Protein AF-A0A1H3NTJ7-F1 (afdb_monomer_lite)

Secondary structure (DSSP, 8-state):
-HHHHHHHHHHHHHHHHHHHHHHHHSS--TT--GGGSB--B-B-TTSPBPB-TTS-B-B-HHHHHHHHHH-STTS-----HHHHHHTS-GGGHHHHTT--BBTTSPBP-HHHHHHHHSTT-TT--HHHHHHHHHHHHHHHHHHHHHHHTT--SS----EE-TTT--EEEPPP-SHHHHHHHHHHHHHHHHHHHHHH-HHHHHHHHHSHHHHHHHHHTSHHHHHTT--

Radius of gyration: 20.02 Å; chains: 1; bounding box: 47×39×60 Å

pLDDT: mean 89.13, std 7.52, range [48.75, 97.5]

Structure (mmCIF, N/CA/C/O backbone):
data_AF-A0A1H3NTJ7-F1
#
_entry.id   AF-A0A1H3NTJ7-F1
#
loop_
_atom_site.group_PDB
_atom_site.id
_atom_site.type_symbol
_atom_site.label_atom_id
_atom_site.label_alt_id
_atom_site.label_comp_id
_atom_site.label_asym_id
_atom_site.label_entity_id
_atom_site.label_seq_id
_atom_site.pdbx_PDB_ins_code
_atom_site.Cartn_x
_atom_site.Cartn_y
_atom_site.Cartn_z
_atom_site.occupancy
_atom_site.B_iso_or_equiv
_atom_site.auth_seq_id
_atom_site.auth_comp_id
_atom_site.auth_asym_id
_atom_site.auth_atom_id
_atom_site.pdbx_PDB_model_num
ATOM 1 N N . MET A 1 1 ? -1.688 -5.913 11.979 1.00 73.12 1 MET A N 1
ATOM 2 C CA . MET A 1 1 ? -1.094 -4.911 11.061 1.00 73.12 1 MET A CA 1
ATOM 3 C C . MET A 1 1 ? -0.002 -5.492 10.180 1.00 73.12 1 MET A C 1
ATOM 5 O O . MET A 1 1 ? -0.119 -5.360 8.970 1.00 73.12 1 MET A O 1
ATOM 9 N N . SER A 1 2 ? 0.990 -6.199 10.729 1.00 82.25 2 SER A N 1
ATOM 10 C CA . SER A 1 2 ? 2.073 -6.812 9.937 1.00 82.25 2 SER A CA 1
ATOM 11 C C . SER A 1 2 ? 1.576 -7.765 8.844 1.00 82.25 2 SER A C 1
ATOM 13 O O . SER A 1 2 ? 2.098 -7.751 7.738 1.00 82.25 2 SER A O 1
ATOM 15 N N . THR A 1 3 ? 0.508 -8.527 9.105 1.00 90.06 3 THR A N 1
ATOM 16 C CA . THR A 1 3 ? -0.132 -9.407 8.111 1.00 90.06 3 THR A CA 1
ATOM 17 C C . THR A 1 3 ? -0.569 -8.662 6.847 1.00 90.06 3 THR A C 1
ATOM 19 O O . THR A 1 3 ? -0.359 -9.150 5.744 1.00 90.06 3 THR A O 1
ATOM 22 N N . ILE A 1 4 ? -1.128 -7.456 6.999 1.00 92.00 4 ILE A N 1
ATOM 23 C CA . ILE A 1 4 ? -1.593 -6.628 5.876 1.00 92.00 4 ILE A CA 1
ATOM 24 C C . ILE A 1 4 ? -0.403 -6.173 5.037 1.00 92.00 4 ILE A C 1
ATOM 26 O O . ILE A 1 4 ? -0.435 -6.281 3.818 1.00 92.00 4 ILE A O 1
ATOM 30 N N . GLU A 1 5 ? 0.657 -5.704 5.695 1.00 91.88 5 GLU A N 1
ATOM 31 C CA . GLU A 1 5 ? 1.895 -5.273 5.044 1.00 91.88 5 GLU A CA 1
ATOM 32 C C . GLU A 1 5 ? 2.557 -6.406 4.258 1.00 91.88 5 GLU A C 1
ATOM 34 O O . GLU A 1 5 ? 2.927 -6.209 3.103 1.00 91.88 5 GLU A O 1
ATOM 39 N N . ILE A 1 6 ? 2.640 -7.602 4.845 1.00 92.88 6 ILE A N 1
ATOM 40 C CA . ILE A 1 6 ? 3.198 -8.785 4.183 1.00 92.88 6 ILE A CA 1
ATOM 41 C C . ILE A 1 6 ? 2.354 -9.167 2.961 1.00 92.88 6 ILE A C 1
ATOM 43 O O . ILE A 1 6 ? 2.913 -9.361 1.883 1.00 92.88 6 ILE A O 1
ATOM 47 N N . CYS A 1 7 ? 1.025 -9.246 3.100 1.00 95.06 7 CYS A N 1
ATOM 48 C CA . CYS A 1 7 ? 0.146 -9.582 1.979 1.00 95.06 7 CYS A CA 1
ATOM 49 C C . CYS A 1 7 ? 0.217 -8.541 0.859 1.00 95.06 7 CYS A C 1
ATOM 51 O O . CYS A 1 7 ? 0.379 -8.924 -0.296 1.00 95.06 7 CYS A O 1
ATOM 53 N N . LEU A 1 8 ? 0.147 -7.248 1.196 1.00 95.62 8 LEU A N 1
ATOM 54 C CA . LEU A 1 8 ? 0.216 -6.149 0.231 1.00 95.62 8 LEU A CA 1
ATOM 55 C C . LEU A 1 8 ? 1.521 -6.216 -0.559 1.00 95.62 8 LEU A C 1
ATOM 57 O O . LEU A 1 8 ? 1.508 -6.278 -1.785 1.00 95.62 8 LEU A O 1
ATOM 61 N N . ARG A 1 9 ? 2.647 -6.268 0.158 1.00 94.88 9 ARG A N 1
ATOM 62 C CA . ARG A 1 9 ? 3.978 -6.368 -0.433 1.00 94.88 9 ARG A CA 1
ATOM 63 C C . ARG A 1 9 ? 4.092 -7.565 -1.365 1.00 94.88 9 ARG A C 1
ATOM 65 O O . ARG A 1 9 ? 4.571 -7.411 -2.481 1.00 94.88 9 ARG A O 1
ATOM 72 N N . ASN A 1 10 ? 3.694 -8.749 -0.905 1.00 95.44 10 ASN A N 1
ATOM 73 C CA . ASN A 1 10 ? 3.867 -9.972 -1.679 1.00 95.44 10 ASN A CA 1
ATOM 74 C C . ASN A 1 10 ? 2.985 -9.961 -2.936 1.00 95.44 10 ASN A C 1
ATOM 76 O O . ASN A 1 10 ? 3.466 -10.325 -4.004 1.00 95.44 10 ASN A O 1
ATOM 80 N N . LYS A 1 11 ? 1.733 -9.490 -2.835 1.00 96.25 11 LYS A N 1
ATOM 81 C CA . LYS A 1 11 ? 0.826 -9.359 -3.985 1.00 96.25 11 LYS A CA 1
ATOM 82 C C . LYS A 1 11 ? 1.361 -8.382 -5.027 1.00 96.25 11 LYS A C 1
ATOM 84 O O . LYS A 1 11 ? 1.413 -8.730 -6.201 1.00 96.25 11 LYS A O 1
ATOM 89 N N . ILE A 1 12 ? 1.814 -7.203 -4.593 1.00 96.56 12 ILE A N 1
ATOM 90 C CA . ILE A 1 12 ? 2.431 -6.217 -5.491 1.00 96.56 12 ILE A CA 1
ATOM 91 C C . ILE A 1 12 ? 3.697 -6.798 -6.122 1.00 96.56 12 ILE A C 1
ATOM 93 O O . ILE A 1 12 ? 3.870 -6.710 -7.331 1.00 96.56 12 ILE A O 1
ATOM 97 N N . HIS A 1 13 ? 4.577 -7.404 -5.321 1.00 96.81 13 HIS A N 1
ATOM 98 C CA . HIS A 1 13 ? 5.848 -7.913 -5.820 1.00 96.81 13 HIS A CA 1
ATOM 99 C C . HIS A 1 13 ? 5.664 -8.986 -6.883 1.00 96.81 13 HIS A C 1
ATOM 101 O O . HIS A 1 13 ? 6.292 -8.865 -7.925 1.00 96.81 13 HIS A O 1
ATOM 107 N N . ILE A 1 14 ? 4.813 -9.985 -6.640 1.00 97.06 14 ILE A N 1
ATOM 108 C CA . ILE A 1 14 ? 4.575 -11.073 -7.594 1.00 97.06 14 ILE A CA 1
ATOM 109 C C . ILE A 1 14 ? 4.003 -10.506 -8.896 1.00 97.06 14 ILE A C 1
ATOM 111 O O . ILE A 1 14 ? 4.581 -10.737 -9.953 1.00 97.06 14 ILE A O 1
ATOM 115 N N . ALA A 1 15 ? 2.945 -9.690 -8.815 1.00 97.19 15 ALA A N 1
ATOM 116 C CA . ALA A 1 15 ? 2.299 -9.122 -9.998 1.00 97.19 15 ALA A CA 1
ATOM 117 C C . ALA A 1 15 ? 3.266 -8.272 -10.839 1.00 97.19 15 ALA A C 1
ATOM 119 O O . ALA A 1 15 ? 3.333 -8.419 -12.057 1.00 97.19 15 ALA A O 1
ATOM 120 N N . LEU A 1 16 ? 4.052 -7.404 -10.192 1.00 97.00 16 LEU A N 1
ATOM 121 C CA . LEU A 1 16 ? 5.036 -6.577 -10.892 1.00 97.00 16 LEU A CA 1
ATOM 122 C C . LEU A 1 16 ? 6.215 -7.399 -11.412 1.00 97.00 16 LEU A C 1
ATOM 124 O O . LEU A 1 16 ? 6.717 -7.124 -12.496 1.00 97.00 16 LEU A O 1
ATOM 128 N N . SER A 1 17 ? 6.669 -8.407 -10.671 1.00 97.38 17 SER A N 1
ATOM 129 C CA . SER A 1 17 ? 7.746 -9.279 -11.126 1.00 97.38 17 SER A CA 1
ATOM 130 C C . SER A 1 17 ? 7.352 -10.026 -12.395 1.00 97.38 17 SER A C 1
ATOM 132 O O . SER A 1 17 ? 8.108 -9.981 -13.362 1.00 97.38 17 SER A O 1
ATOM 134 N N . GLU A 1 18 ? 6.169 -10.637 -12.433 1.00 97.50 18 GLU A N 1
ATOM 135 C CA . GLU A 1 18 ? 5.680 -11.373 -13.603 1.00 97.50 18 GLU A CA 1
ATOM 136 C C . GLU A 1 18 ? 5.461 -10.450 -14.807 1.00 97.50 18 GLU A C 1
ATOM 138 O O . GLU A 1 18 ? 5.944 -10.752 -15.897 1.00 97.50 18 GLU A O 1
ATOM 143 N N . GLU A 1 19 ? 4.825 -9.290 -14.608 1.00 96.25 19 GLU A N 1
ATOM 144 C CA . GLU A 1 19 ? 4.588 -8.328 -15.691 1.00 96.25 19 GLU A CA 1
ATOM 145 C C . GLU A 1 19 ? 5.894 -7.805 -16.292 1.00 96.25 19 GLU A C 1
ATOM 147 O O . GLU A 1 19 ? 6.074 -7.786 -17.510 1.00 96.25 19 GLU A O 1
ATOM 152 N N . VAL A 1 20 ? 6.818 -7.358 -15.440 1.00 95.62 20 VAL A N 1
ATOM 153 C CA . VAL A 1 20 ? 8.046 -6.712 -15.905 1.00 95.62 20 VAL A CA 1
ATOM 154 C C . VAL A 1 20 ? 9.021 -7.734 -16.470 1.00 95.62 20 VAL A C 1
ATOM 156 O O . VAL A 1 20 ? 9.612 -7.481 -17.517 1.00 95.62 20 VAL A O 1
ATOM 159 N N . SER A 1 21 ? 9.157 -8.908 -15.849 1.00 96.88 21 SER A N 1
ATOM 160 C CA . SER A 1 21 ? 10.000 -9.971 -16.408 1.00 96.88 21 SER A CA 1
ATOM 161 C C . SER A 1 21 ? 9.516 -10.384 -17.792 1.00 96.88 21 SER A C 1
ATOM 163 O O . SER A 1 21 ? 10.320 -10.410 -18.725 1.00 96.88 21 SER A O 1
ATOM 165 N N . PHE A 1 22 ? 8.210 -10.596 -17.970 1.00 95.94 22 PHE A N 1
ATOM 166 C CA . PHE A 1 22 ? 7.661 -10.941 -19.273 1.00 95.94 22 PHE A CA 1
ATOM 167 C C . PHE A 1 22 ? 7.901 -9.826 -20.295 1.00 95.94 22 PHE A C 1
ATOM 169 O O . PHE A 1 22 ? 8.392 -10.089 -21.391 1.00 95.94 22 PHE A O 1
ATOM 176 N N . LYS A 1 23 ? 7.644 -8.568 -19.921 1.00 94.12 23 LYS A N 1
ATOM 177 C CA . LYS A 1 23 ? 7.820 -7.414 -20.810 1.00 94.12 23 LYS A CA 1
ATOM 178 C C . LYS A 1 23 ? 9.266 -7.207 -21.275 1.00 94.12 23 LYS A C 1
ATOM 180 O O . LYS A 1 23 ? 9.474 -6.857 -22.431 1.00 94.12 23 LYS A O 1
ATOM 185 N N . PHE A 1 24 ? 10.249 -7.385 -20.392 1.00 92.38 24 PHE A N 1
ATOM 186 C CA . PHE A 1 24 ? 11.654 -7.065 -20.686 1.00 92.38 24 PHE A CA 1
ATOM 187 C C . PHE A 1 24 ? 12.501 -8.277 -21.092 1.00 92.38 24 PHE A C 1
ATOM 189 O O . PHE A 1 24 ? 13.539 -8.104 -21.724 1.00 92.38 24 PHE A O 1
ATOM 196 N N . THR A 1 25 ? 12.081 -9.496 -20.746 1.00 94.00 25 THR A N 1
ATOM 197 C CA . THR A 1 25 ? 12.853 -10.725 -21.011 1.00 94.00 25 THR A CA 1
ATOM 198 C C . THR A 1 25 ? 12.097 -11.760 -21.842 1.00 94.00 25 THR A C 1
ATOM 200 O O . THR A 1 25 ? 12.705 -12.708 -22.330 1.00 94.00 25 THR A O 1
ATOM 203 N N . GLY A 1 26 ? 10.778 -11.613 -22.001 1.00 94.38 26 GLY A N 1
ATOM 204 C CA . GLY A 1 26 ? 9.912 -12.610 -22.638 1.00 94.38 26 GLY A CA 1
ATOM 205 C C . GLY A 1 26 ? 9.599 -13.832 -21.764 1.00 94.38 26 GLY A C 1
ATOM 206 O O . GLY A 1 26 ? 8.807 -14.678 -22.171 1.00 94.38 26 GLY A O 1
ATOM 207 N N . LEU A 1 27 ? 10.180 -13.934 -20.563 1.00 95.75 27 LEU A N 1
ATOM 208 C CA . LEU A 1 27 ? 9.982 -15.043 -19.629 1.00 95.75 27 LEU A CA 1
ATOM 209 C C . LEU A 1 27 ? 9.311 -14.556 -18.344 1.00 95.75 27 LEU A C 1
ATOM 211 O O . LEU A 1 27 ? 9.647 -13.497 -17.822 1.00 95.75 27 LEU A O 1
ATOM 215 N N . ILE A 1 28 ? 8.387 -15.356 -17.811 1.00 95.88 28 ILE A N 1
ATOM 216 C CA . ILE A 1 28 ? 7.707 -15.056 -16.547 1.00 95.88 28 ILE A CA 1
ATOM 217 C C . ILE A 1 28 ? 8.612 -15.450 -15.375 1.00 95.88 28 ILE A C 1
ATOM 219 O O . ILE A 1 28 ? 9.052 -16.595 -15.268 1.00 95.88 28 ILE A O 1
ATOM 223 N N . ASN A 1 29 ? 8.855 -14.506 -14.467 1.00 96.12 29 ASN A N 1
ATOM 224 C CA . ASN A 1 29 ? 9.585 -14.709 -13.220 1.00 96.12 29 ASN A CA 1
ATOM 225 C C . ASN A 1 29 ? 8.886 -13.961 -12.075 1.00 96.12 29 ASN A C 1
ATOM 227 O O . ASN A 1 29 ? 8.807 -12.736 -12.085 1.00 96.12 29 ASN A O 1
ATOM 231 N N . SER A 1 30 ? 8.437 -14.690 -11.053 1.00 95.19 30 SER A N 1
ATOM 232 C CA . SER A 1 30 ? 7.694 -14.153 -9.903 1.00 95.19 30 SER A CA 1
ATOM 233 C C . SER A 1 30 ? 8.565 -13.493 -8.820 1.00 95.19 30 SER A C 1
ATOM 235 O O . SER A 1 30 ? 8.040 -12.965 -7.841 1.00 95.19 30 SER A O 1
ATOM 237 N N . ASN A 1 31 ? 9.890 -13.479 -8.993 1.00 95.62 31 ASN A N 1
ATOM 238 C CA . ASN A 1 31 ? 10.868 -12.846 -8.101 1.00 95.62 31 ASN A CA 1
ATOM 239 C C . ASN A 1 31 ? 11.896 -12.027 -8.904 1.00 95.62 31 ASN A C 1
ATOM 241 O O . ASN A 1 31 ? 13.108 -12.175 -8.759 1.00 95.62 31 ASN A O 1
ATOM 245 N N . PHE A 1 32 ? 11.393 -11.179 -9.798 1.00 95.50 32 PHE A N 1
ATOM 246 C CA . PHE A 1 32 ? 12.174 -10.307 -10.678 1.00 95.50 32 PHE A CA 1
ATOM 247 C C . PHE A 1 32 ? 12.392 -8.908 -10.074 1.00 95.50 32 PHE A C 1
ATOM 249 O O . PHE A 1 32 ? 11.515 -8.405 -9.360 1.00 95.50 32 PHE A O 1
ATOM 256 N N . SER A 1 33 ? 13.521 -8.254 -10.378 1.00 93.75 33 SER A N 1
ATOM 257 C CA . SER A 1 33 ? 13.888 -6.904 -9.909 1.00 93.75 33 SER A CA 1
ATOM 258 C C . SER A 1 33 ? 13.142 -5.783 -10.650 1.00 93.75 33 SER A C 1
ATOM 260 O O . SER A 1 33 ? 13.731 -4.833 -11.151 1.00 93.75 33 SER A O 1
ATOM 262 N N . TRP A 1 34 ? 11.807 -5.846 -10.677 1.00 94.44 34 TRP A N 1
ATOM 263 C CA . TRP A 1 34 ? 10.947 -4.891 -11.396 1.00 94.44 34 TRP A CA 1
ATOM 264 C C . TRP A 1 34 ? 11.224 -3.414 -11.064 1.00 94.44 34 TRP A C 1
ATOM 266 O O . TRP A 1 34 ? 11.044 -2.546 -11.913 1.00 94.44 34 TRP A O 1
ATOM 276 N N . TYR A 1 35 ? 11.684 -3.121 -9.845 1.00 91.81 35 TYR A N 1
ATOM 277 C CA . TYR A 1 35 ? 11.995 -1.768 -9.373 1.00 91.81 35 TYR A CA 1
ATOM 278 C C . TYR A 1 35 ? 13.215 -1.144 -10.064 1.00 91.81 35 TYR A C 1
ATOM 280 O O . TYR A 1 35 ? 13.395 0.065 -9.973 1.00 91.81 35 TYR A O 1
ATOM 288 N N . GLU A 1 36 ? 14.046 -1.933 -10.747 1.00 90.19 36 GLU A N 1
ATOM 289 C CA . GLU A 1 36 ? 15.154 -1.427 -11.569 1.00 90.19 36 GLU A CA 1
ATOM 290 C C . GLU A 1 36 ? 14.666 -0.897 -12.923 1.00 90.19 36 GLU A C 1
ATOM 292 O O . GLU A 1 36 ? 15.353 -0.094 -13.539 1.00 90.19 36 GLU A O 1
ATOM 297 N N . HIS A 1 37 ? 13.457 -1.287 -13.339 1.00 91.75 37 HIS A N 1
ATOM 298 C CA . HIS A 1 37 ? 12.843 -0.911 -14.616 1.00 91.75 37 HIS A CA 1
ATOM 299 C C . HIS A 1 37 ? 11.776 0.179 -14.474 1.00 91.75 37 HIS A C 1
ATOM 301 O O . HIS A 1 37 ? 11.103 0.534 -15.440 1.00 91.75 37 HIS A O 1
ATOM 307 N N . PHE A 1 38 ? 11.547 0.683 -13.263 1.00 91.31 38 PHE A N 1
ATOM 308 C CA . PHE A 1 38 ? 10.591 1.758 -13.004 1.00 91.31 38 PHE A CA 1
ATOM 309 C C . PHE A 1 38 ? 11.312 3.103 -13.025 1.00 91.31 38 PHE A C 1
ATOM 311 O O . PHE A 1 38 ? 12.382 3.252 -12.433 1.00 91.31 38 PHE A O 1
ATOM 318 N N . SER A 1 39 ? 10.687 4.118 -13.624 1.00 87.31 39 SER A N 1
ATOM 319 C CA . SER A 1 39 ? 11.190 5.482 -13.497 1.00 87.31 39 SER A CA 1
ATOM 320 C C . SER A 1 39 ? 10.767 6.059 -12.148 1.00 87.31 39 SER A C 1
ATOM 322 O O . SER A 1 39 ? 9.604 6.397 -11.919 1.00 87.31 39 SER A O 1
ATOM 324 N N . PHE A 1 40 ? 11.730 6.154 -11.230 1.00 86.38 40 PHE A N 1
ATOM 325 C CA . PHE A 1 40 ? 11.549 6.792 -9.925 1.00 86.38 40 PHE A CA 1
ATOM 326 C C . PHE A 1 40 ? 12.151 8.196 -9.851 1.00 86.38 40 PHE A C 1
ATOM 328 O O . PHE A 1 40 ? 12.361 8.699 -8.741 1.00 86.38 40 PHE A O 1
ATOM 335 N N . VAL A 1 41 ? 12.435 8.819 -10.993 1.00 86.19 41 VAL A N 1
ATOM 336 C CA . VAL A 1 41 ? 12.884 10.213 -11.066 1.00 86.19 41 VAL A CA 1
ATOM 337 C C . VAL A 1 41 ? 11.685 11.134 -10.843 1.00 86.19 41 VAL A C 1
ATOM 339 O O . VAL A 1 41 ? 10.584 10.876 -11.324 1.00 86.19 41 VAL A O 1
ATOM 342 N N . ASP A 1 42 ? 11.879 12.166 -10.030 1.00 85.75 42 ASP A N 1
ATOM 343 C CA . ASP A 1 42 ? 10.870 13.184 -9.774 1.00 85.75 42 ASP A CA 1
ATOM 344 C C . ASP A 1 42 ? 10.723 14.072 -11.012 1.00 85.75 42 ASP A C 1
ATOM 346 O O . ASP A 1 42 ? 11.714 14.420 -11.651 1.00 85.75 42 ASP A O 1
ATOM 350 N N . LEU A 1 43 ? 9.488 14.429 -11.352 1.00 86.19 43 LEU A N 1
ATOM 351 C CA . LEU A 1 43 ? 9.177 15.191 -12.559 1.00 86.19 43 LEU A CA 1
ATOM 352 C C . LEU A 1 43 ? 8.732 16.609 -12.195 1.00 86.19 43 LEU A C 1
ATOM 354 O O . LEU A 1 43 ? 8.121 16.839 -11.142 1.00 86.19 43 LEU A O 1
ATOM 358 N N . ASP A 1 44 ? 9.073 17.581 -13.037 1.00 85.44 44 ASP A N 1
ATOM 359 C CA . ASP A 1 44 ? 8.548 18.941 -12.941 1.00 85.44 44 ASP A CA 1
ATOM 360 C C . ASP A 1 44 ? 7.100 19.036 -13.458 1.00 85.44 44 ASP A C 1
ATOM 362 O O . ASP A 1 44 ? 6.434 18.028 -13.710 1.00 85.44 44 ASP A O 1
ATOM 366 N N . LYS A 1 45 ? 6.568 20.261 -13.535 1.00 84.06 45 LYS A N 1
ATOM 367 C CA . LYS A 1 45 ? 5.187 20.497 -13.985 1.00 84.06 45 LYS A CA 1
ATOM 368 C C . LYS A 1 45 ? 4.974 20.139 -15.457 1.00 84.06 45 LYS A C 1
ATOM 370 O O . LYS A 1 45 ? 3.845 19.840 -15.827 1.00 84.06 45 LYS A O 1
ATOM 375 N N . ASP A 1 46 ? 6.045 20.139 -16.242 1.00 84.44 46 ASP A N 1
ATOM 376 C CA . ASP A 1 46 ? 6.056 19.873 -17.677 1.00 84.44 46 ASP A CA 1
ATOM 377 C C . ASP A 1 46 ? 6.455 18.410 -17.972 1.00 84.44 46 ASP A C 1
ATOM 379 O O . ASP A 1 46 ? 6.775 18.056 -19.102 1.00 84.44 46 ASP A O 1
ATOM 383 N N . GLU A 1 47 ? 6.421 17.547 -16.947 1.00 81.75 47 GLU A N 1
ATOM 384 C CA . GLU A 1 47 ? 6.827 16.136 -16.973 1.00 81.75 47 GLU A CA 1
ATOM 385 C C . GLU A 1 47 ? 8.306 15.872 -17.311 1.00 81.75 47 GLU A C 1
ATOM 387 O O . GLU A 1 47 ? 8.663 14.739 -17.653 1.00 81.75 47 GLU A O 1
ATOM 392 N N . ASN A 1 48 ? 9.188 16.863 -17.160 1.00 85.38 48 ASN A N 1
ATOM 393 C CA . ASN A 1 48 ? 10.621 16.667 -17.364 1.00 85.38 48 ASN A CA 1
ATOM 394 C C . ASN A 1 48 ? 11.305 16.145 -16.089 1.00 85.38 48 ASN A C 1
ATOM 396 O O . ASN A 1 48 ? 10.927 16.546 -14.981 1.00 85.38 48 ASN A O 1
ATOM 400 N N . PRO A 1 49 ? 12.330 15.277 -16.210 1.00 86.94 49 PRO A N 1
ATOM 401 C CA . PRO A 1 49 ? 13.146 14.840 -15.080 1.00 86.94 49 PRO A CA 1
ATOM 402 C C . PRO A 1 49 ? 13.757 16.024 -14.328 1.00 86.94 49 PRO A C 1
ATOM 404 O O . PRO A 1 49 ? 14.476 16.844 -14.901 1.00 86.94 49 PRO A O 1
ATOM 407 N N . LYS A 1 50 ? 13.498 16.110 -13.023 1.00 90.44 50 LYS A N 1
ATOM 408 C CA . LYS A 1 50 ? 14.149 17.099 -12.168 1.00 90.44 50 LYS A CA 1
ATOM 409 C C . LYS A 1 50 ? 15.597 16.706 -11.938 1.00 90.44 50 LYS A C 1
ATOM 411 O O . LYS A 1 50 ? 15.883 15.586 -11.522 1.00 90.44 50 LYS A O 1
ATOM 416 N N . ILE A 1 51 ? 16.480 17.681 -12.090 1.00 91.19 51 ILE A N 1
ATOM 417 C CA . ILE A 1 51 ? 17.908 17.545 -11.821 1.00 91.19 51 ILE A CA 1
ATOM 418 C C . ILE A 1 51 ? 18.326 18.410 -10.632 1.00 91.19 51 ILE A C 1
ATOM 420 O O . ILE A 1 51 ? 17.743 19.463 -10.359 1.00 91.19 51 ILE A O 1
ATOM 424 N N . ASP A 1 52 ? 19.331 17.951 -9.895 1.00 89.69 52 ASP A N 1
ATOM 425 C CA . ASP A 1 52 ? 19.974 18.726 -8.846 1.00 89.69 52 ASP A CA 1
ATOM 426 C C . ASP A 1 52 ? 20.968 19.747 -9.430 1.00 89.69 52 ASP A C 1
ATOM 428 O O . ASP A 1 52 ? 21.218 19.811 -10.635 1.00 89.69 52 ASP A O 1
ATOM 432 N N . ARG A 1 53 ? 21.569 20.564 -8.557 1.00 88.75 53 ARG A N 1
ATOM 433 C CA . ARG A 1 53 ? 22.556 21.589 -8.953 1.00 88.75 53 ARG A CA 1
ATOM 434 C C . ARG A 1 53 ? 23.810 21.015 -9.624 1.00 88.75 53 ARG A C 1
ATOM 436 O O . ARG A 1 53 ? 24.545 21.768 -10.249 1.00 88.75 53 ARG A O 1
ATOM 443 N N . ASN A 1 54 ? 24.058 19.718 -9.467 1.00 87.62 54 ASN A N 1
ATOM 444 C CA . ASN A 1 54 ? 25.205 19.011 -10.021 1.00 87.62 54 ASN A CA 1
ATOM 445 C C . ASN A 1 54 ? 24.836 18.238 -11.302 1.00 87.62 54 ASN A C 1
ATOM 447 O O . ASN A 1 54 ? 25.674 17.503 -11.817 1.00 87.62 54 ASN A O 1
ATOM 451 N N . GLY A 1 55 ? 23.599 18.373 -11.797 1.00 85.56 55 GLY A N 1
ATOM 452 C CA . GLY A 1 55 ? 23.109 17.689 -12.992 1.00 85.56 55 GLY A CA 1
ATOM 453 C C . GLY A 1 55 ? 22.688 16.232 -12.775 1.00 85.56 55 GLY A C 1
ATOM 454 O O . GLY A 1 55 ? 22.558 15.507 -13.754 1.00 85.56 55 GLY A O 1
ATOM 455 N N . ASN A 1 56 ? 22.484 15.777 -11.531 1.00 87.12 56 ASN A N 1
ATOM 456 C CA . ASN A 1 56 ? 21.999 14.418 -11.257 1.00 87.12 56 ASN A CA 1
ATOM 457 C C . ASN A 1 56 ? 20.478 14.380 -11.097 1.00 87.12 56 ASN A C 1
ATOM 459 O O . ASN A 1 56 ? 19.899 15.290 -10.505 1.00 87.12 56 ASN A O 1
ATOM 463 N N . ASP A 1 57 ? 19.854 13.272 -11.496 1.00 88.94 57 ASP A N 1
ATOM 464 C CA . ASP A 1 57 ? 18.424 13.035 -11.289 1.00 88.94 57 ASP A CA 1
ATOM 465 C C . ASP A 1 57 ? 18.018 13.124 -9.810 1.00 88.94 57 ASP A C 1
ATOM 467 O O . ASP A 1 57 ? 18.576 12.461 -8.923 1.00 88.94 57 ASP A O 1
ATOM 471 N N . ILE A 1 58 ? 16.977 13.911 -9.546 1.00 88.81 58 ILE A N 1
ATOM 472 C CA . ILE A 1 58 ? 16.309 13.966 -8.251 1.00 88.81 58 ILE A CA 1
ATOM 473 C C . ILE A 1 58 ? 15.310 12.821 -8.198 1.00 88.81 58 ILE A C 1
ATOM 475 O O . ILE A 1 58 ? 14.315 12.802 -8.910 1.00 88.81 58 ILE A O 1
ATOM 479 N N . PHE A 1 59 ? 15.545 11.864 -7.308 1.00 87.75 59 PHE A N 1
ATOM 480 C CA . PHE A 1 59 ? 14.647 10.728 -7.133 1.00 87.75 59 PHE A CA 1
ATOM 481 C C . PHE A 1 59 ? 13.442 11.077 -6.258 1.00 87.75 59 PHE A C 1
ATOM 483 O O . PHE A 1 59 ? 13.549 11.802 -5.265 1.00 87.75 59 PHE A O 1
ATOM 490 N N . THR A 1 60 ? 12.312 10.448 -6.561 1.00 88.25 60 THR A N 1
ATOM 491 C CA . THR A 1 60 ? 11.155 10.359 -5.668 1.00 88.25 60 THR A CA 1
ATOM 492 C C . THR A 1 60 ? 11.528 9.702 -4.334 1.00 88.25 60 THR A C 1
ATOM 494 O O .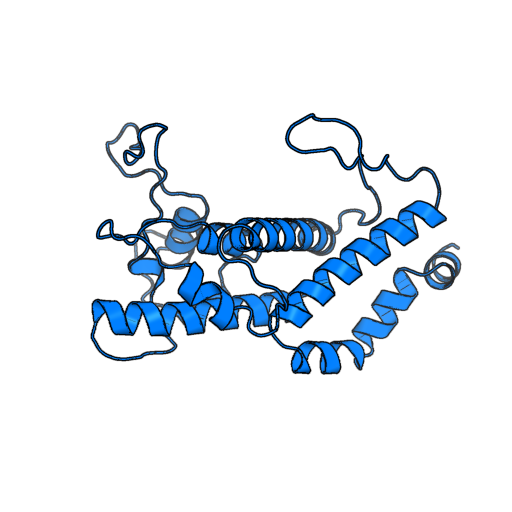 THR A 1 60 ? 12.523 8.982 -4.207 1.00 88.25 60 THR A O 1
ATOM 497 N N . GLU A 1 61 ? 10.679 9.874 -3.321 1.00 85.38 61 GLU A N 1
ATOM 498 C CA . GLU A 1 61 ? 10.859 9.250 -2.002 1.00 85.38 61 GLU A CA 1
ATOM 499 C C . GLU A 1 61 ? 10.930 7.716 -2.028 1.00 85.38 61 GLU A C 1
ATOM 501 O O . GLU A 1 61 ? 11.492 7.108 -1.110 1.00 85.38 61 GLU A O 1
ATOM 506 N N . THR A 1 62 ? 10.375 7.086 -3.062 1.00 85.75 62 THR A N 1
ATOM 507 C CA . THR A 1 62 ? 10.469 5.640 -3.299 1.00 85.75 62 THR A CA 1
ATOM 508 C C . THR A 1 62 ? 11.772 5.270 -3.985 1.00 85.75 62 THR A C 1
ATOM 510 O O . THR A 1 62 ? 12.437 4.341 -3.532 1.00 85.75 62 THR A O 1
ATOM 513 N N . GLY A 1 63 ? 12.202 6.037 -4.994 1.00 86.81 63 GLY A N 1
ATOM 514 C CA . GLY A 1 63 ? 13.509 5.848 -5.629 1.00 86.81 63 GLY A CA 1
ATOM 515 C C . GLY A 1 63 ? 14.657 5.981 -4.629 1.00 86.81 63 GLY A C 1
ATOM 516 O O . GLY A 1 63 ? 15.534 5.121 -4.565 1.00 86.81 63 GLY A O 1
ATOM 517 N N . LYS A 1 64 ? 14.598 6.994 -3.752 1.00 88.38 64 LYS A N 1
ATOM 518 C CA . LYS A 1 64 ? 15.547 7.146 -2.635 1.00 88.38 64 LYS A CA 1
ATOM 519 C C . LYS A 1 64 ? 15.538 5.932 -1.702 1.00 88.38 64 LYS A C 1
ATOM 521 O O . LYS A 1 64 ? 16.602 5.501 -1.261 1.00 88.38 64 LYS A O 1
ATOM 526 N N . ALA A 1 65 ? 14.362 5.376 -1.401 1.00 89.06 65 ALA A N 1
ATOM 527 C CA . ALA A 1 65 ? 14.233 4.210 -0.529 1.00 89.06 65 ALA A CA 1
ATOM 528 C C . ALA A 1 65 ? 14.860 2.957 -1.156 1.00 89.06 65 ALA A C 1
ATOM 530 O O . ALA A 1 65 ? 15.682 2.312 -0.504 1.00 89.06 65 ALA A O 1
ATOM 531 N N . PHE A 1 66 ? 14.555 2.657 -2.423 1.00 88.06 66 PHE A N 1
ATOM 532 C CA . PHE A 1 66 ? 15.193 1.554 -3.143 1.00 88.06 66 PHE A CA 1
ATOM 533 C C . PHE A 1 66 ? 16.703 1.736 -3.203 1.00 88.06 66 PHE A C 1
ATOM 535 O O . PHE A 1 66 ? 17.429 0.851 -2.762 1.00 88.06 66 PHE A O 1
ATOM 542 N N . ARG A 1 67 ? 17.181 2.919 -3.606 1.00 84.88 67 ARG A N 1
ATOM 543 C CA . ARG A 1 67 ? 18.616 3.214 -3.680 1.00 84.88 67 ARG A CA 1
ATOM 544 C C . ARG A 1 67 ? 19.317 3.064 -2.330 1.00 84.88 67 ARG A C 1
ATOM 546 O O . ARG A 1 67 ? 20.427 2.551 -2.276 1.00 84.88 67 ARG A O 1
ATOM 553 N N . LYS A 1 68 ? 18.678 3.457 -1.224 1.00 87.12 68 LYS A N 1
ATOM 554 C CA . LYS A 1 68 ? 19.216 3.252 0.132 1.00 87.12 68 LYS A CA 1
ATOM 555 C C . LYS A 1 68 ? 19.347 1.764 0.480 1.00 87.12 68 LYS A C 1
ATOM 557 O O . LYS A 1 68 ? 20.296 1.383 1.163 1.00 87.12 68 LYS A O 1
ATOM 562 N N . ILE A 1 69 ? 18.397 0.937 0.041 1.00 86.25 69 ILE A N 1
ATOM 563 C CA . ILE A 1 69 ? 18.385 -0.509 0.294 1.00 86.25 69 ILE A CA 1
ATOM 564 C C . ILE A 1 69 ? 19.390 -1.236 -0.605 1.00 86.25 69 ILE A C 1
ATOM 566 O O . ILE A 1 69 ? 20.061 -2.143 -0.122 1.00 86.25 69 ILE A O 1
ATOM 570 N N . THR A 1 70 ? 19.502 -0.852 -1.879 1.00 82.19 70 THR A N 1
ATOM 571 C CA . THR A 1 70 ? 20.354 -1.514 -2.879 1.00 82.19 70 THR A CA 1
ATOM 572 C C . THR A 1 70 ? 21.793 -0.995 -2.885 1.00 82.19 70 THR A C 1
ATOM 574 O O . THR A 1 70 ? 22.707 -1.749 -3.211 1.00 82.19 70 THR A O 1
ATOM 577 N N . HIS A 1 71 ? 22.025 0.250 -2.450 1.00 73.06 71 HIS A N 1
ATOM 578 C CA . HIS A 1 71 ? 23.335 0.910 -2.456 1.00 73.06 71 HIS A CA 1
ATOM 579 C C . HIS A 1 71 ? 23.706 1.494 -1.086 1.00 73.06 71 HIS A C 1
ATOM 581 O O . HIS A 1 71 ? 23.714 2.711 -0.875 1.00 73.06 71 HIS A O 1
ATOM 587 N N . LYS A 1 72 ? 24.093 0.639 -0.135 1.00 65.88 72 LYS A N 1
ATOM 588 C CA . LYS A 1 72 ? 24.671 1.109 1.134 1.00 65.88 72 LYS A CA 1
ATOM 589 C C . LYS A 1 72 ? 26.159 1.433 0.930 1.00 65.88 72 LYS A C 1
ATOM 591 O O . LYS A 1 72 ? 26.971 0.532 0.758 1.00 65.88 72 LYS A O 1
ATOM 596 N N . GLY A 1 73 ? 26.519 2.721 0.947 1.00 54.28 73 GLY A N 1
ATOM 597 C CA . GLY A 1 73 ? 27.923 3.170 0.971 1.00 54.28 73 GLY A CA 1
ATOM 598 C C . GLY A 1 73 ? 28.691 3.093 -0.359 1.00 54.28 73 GLY A C 1
ATOM 599 O O . GLY A 1 73 ? 29.891 2.857 -0.333 1.00 54.28 73 GLY A O 1
ATOM 600 N N . LYS A 1 74 ? 28.022 3.317 -1.504 1.00 58.72 74 LYS A N 1
ATOM 601 C CA . LYS A 1 74 ? 28.552 3.271 -2.896 1.00 58.72 74 LYS A CA 1
ATOM 602 C C . LYS A 1 74 ? 28.717 1.883 -3.541 1.00 58.72 74 LYS A C 1
ATOM 604 O O . LYS A 1 74 ? 29.034 1.825 -4.724 1.00 58.72 74 LYS A O 1
ATOM 609 N N . ARG A 1 75 ? 28.446 0.776 -2.842 1.00 58.56 75 ARG A N 1
ATOM 610 C CA . ARG A 1 75 ? 28.479 -0.581 -3.426 1.00 58.56 75 ARG A CA 1
ATOM 611 C C . ARG A 1 75 ? 27.063 -1.084 -3.721 1.00 58.56 75 ARG A C 1
ATOM 613 O O . ARG A 1 75 ? 26.201 -0.965 -2.854 1.00 58.56 75 ARG A O 1
ATOM 620 N N . ASN A 1 76 ? 26.828 -1.646 -4.913 1.00 68.50 76 ASN A N 1
ATOM 621 C CA . ASN A 1 76 ? 25.618 -2.436 -5.171 1.00 68.50 76 ASN A CA 1
ATOM 622 C C . ASN A 1 76 ? 25.679 -3.703 -4.303 1.00 68.50 76 ASN A C 1
ATOM 624 O O . ASN A 1 76 ? 26.671 -4.433 -4.332 1.00 68.50 76 ASN A O 1
ATOM 628 N N . LEU A 1 77 ? 24.658 -3.916 -3.475 1.00 67.75 77 LEU A N 1
ATOM 629 C CA . LEU A 1 77 ? 24.629 -5.006 -2.506 1.00 67.75 77 LEU A CA 1
ATOM 630 C C . LEU A 1 77 ? 24.251 -6.366 -3.118 1.00 67.75 77 LEU A C 1
ATOM 632 O O . LEU A 1 77 ? 24.282 -7.348 -2.380 1.00 67.75 77 LEU A O 1
ATOM 636 N N . ASN A 1 78 ? 23.909 -6.434 -4.417 1.00 79.44 78 ASN A N 1
ATOM 637 C CA . ASN A 1 78 ? 23.496 -7.656 -5.132 1.00 79.44 78 ASN A CA 1
ATOM 638 C C . ASN A 1 78 ? 22.526 -8.525 -4.305 1.00 79.44 78 ASN A C 1
ATOM 640 O O . ASN A 1 78 ? 22.686 -9.739 -4.179 1.00 79.44 78 ASN A O 1
ATOM 644 N N . LEU A 1 79 ? 21.546 -7.881 -3.668 1.00 85.88 79 LEU A N 1
ATOM 645 C CA . LEU A 1 79 ? 20.553 -8.563 -2.844 1.00 85.88 79 LEU A CA 1
ATOM 646 C C . LEU A 1 79 ? 19.481 -9.194 -3.734 1.00 85.88 79 LEU A C 1
ATOM 648 O O . LEU A 1 79 ? 19.097 -8.620 -4.748 1.00 85.88 79 LEU A O 1
ATOM 652 N N . LEU A 1 80 ? 18.938 -10.336 -3.307 1.00 90.44 80 LEU A N 1
ATOM 653 C CA . LEU A 1 80 ? 17.785 -10.938 -3.979 1.00 90.44 80 LEU A CA 1
ATOM 654 C C . LEU A 1 80 ? 16.582 -9.972 -3.968 1.00 90.44 80 LEU A C 1
ATOM 656 O O . LEU A 1 80 ? 16.366 -9.312 -2.941 1.00 90.44 80 LEU A O 1
ATOM 660 N N . PRO A 1 81 ? 15.747 -9.931 -5.027 1.00 92.75 81 PRO A N 1
ATOM 661 C CA . PRO A 1 81 ? 14.625 -8.994 -5.109 1.00 92.75 81 PRO A CA 1
ATOM 662 C C . PRO A 1 81 ? 13.684 -9.068 -3.905 1.00 92.75 81 PRO A C 1
ATOM 664 O O . PRO A 1 81 ? 13.466 -8.054 -3.248 1.00 92.75 81 PRO A O 1
ATOM 667 N N . GLN A 1 82 ? 13.260 -10.263 -3.493 1.00 92.31 82 GLN A N 1
ATOM 668 C CA . GLN A 1 82 ? 12.466 -10.459 -2.273 1.00 92.31 82 GLN A CA 1
ATOM 669 C C . GLN A 1 82 ? 13.079 -9.856 -0.988 1.00 92.31 82 GLN A C 1
ATOM 671 O O . GLN A 1 82 ? 12.342 -9.435 -0.096 1.00 92.31 82 GLN A O 1
ATOM 676 N N . ILE A 1 83 ? 14.414 -9.791 -0.868 1.00 91.50 83 ILE A N 1
ATOM 677 C CA . ILE A 1 83 ? 15.103 -9.190 0.291 1.00 91.50 83 ILE A CA 1
ATOM 678 C C . ILE A 1 83 ? 15.048 -7.664 0.213 1.00 91.50 83 ILE A C 1
ATOM 680 O O . ILE A 1 83 ? 14.885 -6.994 1.231 1.00 91.50 83 ILE A O 1
ATOM 684 N N . ILE A 1 84 ? 15.190 -7.098 -0.984 1.00 91.56 84 ILE A N 1
ATOM 685 C CA . ILE A 1 84 ? 15.062 -5.652 -1.199 1.00 91.56 84 ILE A CA 1
ATOM 686 C C . ILE A 1 84 ? 13.631 -5.224 -0.889 1.00 91.56 84 ILE A C 1
ATOM 688 O O . ILE A 1 84 ? 13.402 -4.317 -0.089 1.00 91.56 84 ILE A O 1
ATOM 692 N N . ILE A 1 85 ? 12.673 -5.956 -1.450 1.00 93.00 85 ILE A N 1
ATOM 693 C CA . ILE A 1 85 ? 11.248 -5.757 -1.237 1.00 93.00 85 ILE A CA 1
ATOM 694 C C . ILE A 1 85 ? 10.878 -5.887 0.244 1.00 93.00 85 ILE A C 1
ATOM 696 O O . ILE A 1 85 ? 10.099 -5.078 0.752 1.00 93.00 85 ILE A O 1
ATOM 700 N N . SER A 1 86 ? 11.455 -6.844 0.976 1.00 91.62 86 SER A N 1
ATOM 701 C CA . SER A 1 86 ? 11.132 -7.022 2.395 1.00 91.62 86 SER A CA 1
ATOM 702 C C . SER A 1 86 ? 11.602 -5.881 3.298 1.00 91.62 86 SER A C 1
ATOM 704 O O . SER A 1 86 ? 11.007 -5.672 4.355 1.00 91.62 86 SER A O 1
ATOM 706 N N . LYS A 1 87 ? 12.620 -5.130 2.865 1.00 91.62 87 LYS A N 1
ATOM 707 C CA . LYS A 1 87 ? 13.170 -3.957 3.560 1.00 91.62 87 LYS A CA 1
ATOM 708 C C . LYS A 1 87 ? 12.450 -2.652 3.221 1.00 91.62 87 LYS A C 1
ATOM 710 O O . LYS A 1 87 ? 12.735 -1.634 3.852 1.00 91.62 87 LYS A O 1
ATOM 715 N N . LEU A 1 88 ? 11.556 -2.653 2.232 1.00 91.69 88 LEU A N 1
ATOM 716 C CA . LEU A 1 88 ? 10.807 -1.463 1.853 1.00 91.69 88 LEU A CA 1
ATOM 717 C C . LEU A 1 88 ? 9.714 -1.163 2.888 1.00 91.69 88 LEU A C 1
ATOM 719 O O . LEU A 1 88 ? 8.899 -2.021 3.221 1.00 91.69 88 LEU A O 1
ATOM 723 N N . GLU A 1 89 ? 9.684 0.072 3.382 1.00 90.44 89 GLU A N 1
ATOM 724 C CA . GLU A 1 89 ? 8.703 0.509 4.378 1.00 90.44 89 GLU A CA 1
ATOM 725 C C . GLU A 1 89 ? 7.278 0.529 3.802 1.00 90.44 89 GLU A C 1
ATOM 727 O O . GLU A 1 89 ? 7.073 0.982 2.673 1.00 90.44 89 GLU A O 1
ATOM 732 N N . PHE A 1 90 ? 6.272 0.159 4.609 1.00 89.38 90 PHE A N 1
ATOM 733 C CA . PHE A 1 90 ? 4.859 0.153 4.194 1.00 89.38 90 PHE A CA 1
ATOM 734 C C . PHE A 1 90 ? 4.413 1.413 3.445 1.00 89.38 90 PHE A C 1
ATOM 736 O O . PHE A 1 90 ? 3.709 1.354 2.441 1.00 89.38 90 PHE A O 1
ATOM 743 N N . GLY A 1 91 ? 4.849 2.578 3.927 1.00 85.62 91 GLY A N 1
ATOM 744 C CA . GLY A 1 91 ? 4.453 3.861 3.363 1.00 85.62 91 GLY A CA 1
ATOM 745 C C . GLY A 1 91 ? 4.973 4.145 1.958 1.00 85.62 91 GLY A C 1
ATOM 746 O O . GLY A 1 91 ? 4.532 5.125 1.365 1.00 85.62 91 GLY A O 1
ATOM 747 N N . LYS A 1 92 ? 5.904 3.338 1.442 1.00 90.50 92 LYS A N 1
ATOM 748 C CA . LYS A 1 92 ? 6.453 3.480 0.091 1.00 90.50 92 LYS A CA 1
ATOM 749 C C . LYS A 1 92 ? 5.586 2.778 -0.960 1.00 90.50 92 LYS A C 1
ATOM 751 O O . LYS A 1 92 ? 5.602 3.192 -2.115 1.00 90.50 92 LYS A O 1
ATOM 756 N N . TRP A 1 93 ? 4.758 1.803 -0.569 1.00 91.75 93 TRP A N 1
ATOM 757 C CA . TRP A 1 93 ? 3.895 1.060 -1.499 1.00 91.75 93 TRP A CA 1
ATOM 758 C C . TRP A 1 93 ? 2.854 1.930 -2.198 1.00 91.75 93 TRP A C 1
ATOM 760 O O . TRP A 1 93 ? 2.598 1.718 -3.377 1.00 91.75 93 TRP A O 1
ATOM 770 N N . SER A 1 94 ? 2.308 2.952 -1.528 1.00 89.69 94 SER A N 1
ATOM 771 C CA . SER A 1 94 ? 1.384 3.889 -2.183 1.00 89.69 94 SER A CA 1
ATOM 772 C C . SER A 1 94 ? 2.040 4.592 -3.370 1.00 89.69 94 SER A C 1
ATOM 774 O O . SER A 1 94 ? 1.402 4.775 -4.392 1.00 89.69 94 SER A O 1
ATOM 776 N N . TYR A 1 95 ? 3.321 4.941 -3.250 1.00 87.19 95 TYR A N 1
ATOM 777 C CA . TYR A 1 95 ? 4.072 5.605 -4.313 1.00 87.19 95 TYR A CA 1
ATOM 778 C C . TYR A 1 95 ? 4.523 4.633 -5.405 1.00 87.19 95 TYR A C 1
ATOM 780 O O . TYR A 1 95 ? 4.543 5.023 -6.565 1.00 87.19 95 TYR A O 1
ATOM 788 N N . VAL A 1 96 ? 4.857 3.380 -5.059 1.00 91.62 96 VAL A N 1
ATOM 789 C CA . VAL A 1 96 ? 5.085 2.318 -6.060 1.00 91.62 96 VAL A CA 1
ATOM 790 C C . VAL A 1 96 ? 3.862 2.200 -6.964 1.00 91.62 96 VAL A C 1
ATOM 792 O O . VAL A 1 96 ? 3.995 2.242 -8.180 1.00 91.62 96 VAL A O 1
ATOM 795 N N . LEU A 1 97 ? 2.673 2.134 -6.361 1.00 91.06 97 LEU A N 1
ATOM 796 C CA . LEU A 1 97 ? 1.406 2.056 -7.082 1.00 91.06 97 LEU A CA 1
ATOM 797 C C . LEU A 1 97 ? 1.048 3.349 -7.827 1.00 91.06 97 LEU A C 1
ATOM 799 O O . LEU A 1 97 ? 0.174 3.316 -8.676 1.00 91.06 97 LEU A O 1
ATOM 803 N N . SER A 1 98 ? 1.684 4.486 -7.527 1.00 87.25 98 SER A N 1
ATOM 804 C CA . SER A 1 98 ? 1.489 5.754 -8.251 1.00 87.25 98 SER A CA 1
ATOM 805 C C . SER A 1 98 ? 2.507 5.984 -9.376 1.00 87.25 98 SER A C 1
ATOM 807 O O . SER A 1 98 ? 2.445 7.022 -10.035 1.00 87.25 98 SER A O 1
ATOM 809 N N . ALA A 1 99 ? 3.469 5.078 -9.582 1.00 88.38 99 ALA A N 1
ATOM 810 C CA . ALA A 1 99 ? 4.475 5.230 -10.632 1.00 88.38 99 ALA A CA 1
ATOM 811 C C . ALA A 1 99 ? 3.807 5.223 -12.014 1.00 88.38 99 ALA A C 1
ATOM 813 O O . ALA A 1 99 ? 2.971 4.372 -12.284 1.00 88.38 99 ALA A O 1
ATOM 814 N N . LYS A 1 100 ? 4.158 6.159 -12.901 1.00 86.88 100 LYS A N 1
ATOM 815 C CA . LYS A 1 100 ? 3.492 6.281 -14.212 1.00 86.88 100 LYS A CA 1
ATOM 816 C C . LYS A 1 100 ? 4.221 5.555 -15.340 1.00 86.88 100 LYS A C 1
ATOM 818 O O . LYS A 1 100 ? 3.574 5.053 -16.255 1.00 86.88 100 LYS A O 1
ATOM 823 N N . LYS A 1 101 ? 5.555 5.556 -15.304 1.00 90.12 101 LYS A N 1
ATOM 824 C CA . LYS A 1 101 ? 6.412 5.179 -16.433 1.00 90.12 101 LYS A CA 1
ATOM 825 C C . LYS A 1 101 ? 7.470 4.157 -16.011 1.00 90.12 101 LYS A C 1
ATOM 827 O O . LYS A 1 101 ? 7.976 4.197 -14.886 1.00 90.12 101 LYS A O 1
ATOM 832 N N . TYR A 1 102 ? 7.822 3.280 -16.940 1.00 91.06 102 TYR A N 1
ATOM 833 C CA . TYR A 1 102 ? 9.060 2.510 -16.905 1.00 91.06 102 TYR A CA 1
ATOM 834 C C . TYR A 1 102 ? 10.266 3.423 -17.189 1.00 91.06 102 TYR A C 1
ATOM 836 O O . TYR A 1 102 ? 10.106 4.564 -17.631 1.00 91.06 102 TYR A O 1
ATOM 844 N N . ASP A 1 103 ? 11.473 2.928 -16.937 1.00 86.44 103 ASP A N 1
ATOM 845 C CA . ASP A 1 103 ? 12.744 3.599 -17.242 1.00 86.44 103 ASP A CA 1
ATOM 846 C C . ASP A 1 103 ? 12.891 3.969 -18.730 1.00 86.44 103 ASP A C 1
ATOM 848 O O . ASP A 1 103 ? 13.402 5.034 -19.062 1.00 86.44 103 ASP A O 1
ATOM 852 N N . ASN A 1 104 ? 12.349 3.144 -19.626 1.00 86.50 104 ASN A N 1
ATOM 853 C CA . ASN A 1 104 ? 12.298 3.383 -21.068 1.00 86.50 104 ASN A CA 1
ATOM 854 C C . ASN A 1 104 ? 11.200 4.375 -21.512 1.00 86.50 104 ASN A C 1
ATOM 856 O O . ASN A 1 104 ? 10.968 4.542 -22.708 1.00 86.50 104 ASN A O 1
ATOM 860 N N . GLY A 1 105 ? 10.490 5.000 -20.568 1.00 85.19 105 GLY A N 1
ATOM 861 C CA . GLY A 1 105 ? 9.445 5.992 -20.828 1.00 85.19 105 GLY A CA 1
ATOM 862 C C . GLY A 1 105 ? 8.059 5.423 -21.148 1.00 85.19 105 GLY A C 1
ATOM 863 O O . GLY A 1 105 ? 7.094 6.189 -21.172 1.00 85.19 105 GLY A O 1
ATOM 864 N N . ALA A 1 106 ? 7.913 4.108 -21.342 1.00 89.69 106 ALA A N 1
ATOM 865 C CA . ALA A 1 106 ? 6.608 3.493 -21.580 1.00 89.69 106 ALA A CA 1
ATOM 866 C C . ALA A 1 106 ? 5.697 3.611 -20.346 1.00 89.69 106 ALA A C 1
ATOM 868 O O . ALA A 1 106 ? 6.165 3.534 -19.211 1.00 89.69 106 ALA A O 1
ATOM 869 N N . LEU A 1 107 ? 4.386 3.750 -20.555 1.00 91.44 107 LEU A N 1
ATOM 870 C CA . LEU A 1 107 ? 3.412 3.807 -19.462 1.00 91.44 107 LEU A CA 1
ATOM 871 C C . LEU A 1 107 ? 3.204 2.430 -18.814 1.00 91.44 107 LEU A C 1
ATOM 873 O O . LEU A 1 107 ? 3.255 1.394 -19.486 1.00 91.44 107 LEU A O 1
ATOM 877 N N . ILE A 1 108 ? 2.966 2.437 -17.502 1.00 92.00 108 ILE A N 1
ATOM 878 C CA . ILE A 1 108 ? 2.585 1.255 -16.722 1.00 92.00 108 ILE A CA 1
ATOM 879 C C . ILE A 1 108 ? 1.068 1.072 -16.821 1.00 92.00 108 ILE A C 1
ATOM 881 O O . ILE A 1 108 ? 0.308 1.982 -16.491 1.00 92.00 108 ILE A O 1
ATOM 885 N N . ASP A 1 109 ? 0.628 -0.113 -17.247 1.00 92.25 109 ASP A N 1
ATOM 886 C CA . ASP A 1 109 ? -0.793 -0.451 -17.334 1.00 92.25 109 ASP A CA 1
ATOM 887 C C . ASP A 1 109 ? -1.332 -0.906 -15.970 1.00 92.25 109 ASP A C 1
ATOM 889 O O . ASP A 1 109 ? -1.394 -2.093 -15.635 1.00 92.25 109 ASP A O 1
ATOM 893 N N . TRP A 1 110 ? -1.710 0.071 -15.150 1.00 91.94 110 TRP A N 1
ATOM 894 C CA . TRP A 1 110 ? -2.319 -0.195 -13.851 1.00 91.94 110 TRP A CA 1
ATOM 895 C C . TRP A 1 110 ? -3.713 -0.811 -13.958 1.00 91.94 110 TRP A C 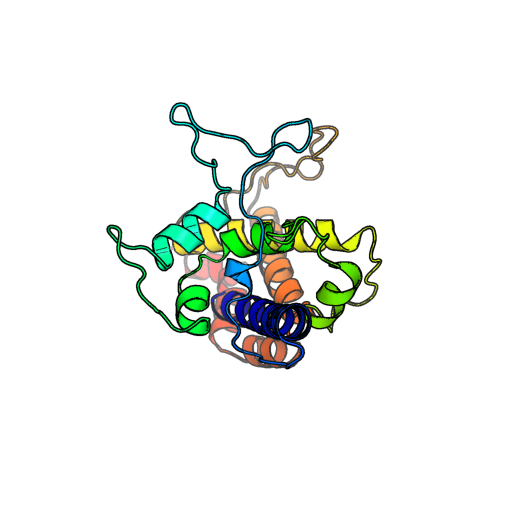1
ATOM 897 O O . TRP A 1 110 ? -4.080 -1.594 -13.086 1.00 91.94 110 TRP A O 1
ATOM 907 N N . ASN A 1 111 ? -4.454 -0.551 -15.035 1.00 89.81 111 ASN A N 1
ATOM 908 C CA . ASN A 1 111 ? -5.779 -1.136 -15.237 1.00 89.81 111 ASN A CA 1
ATOM 909 C C . ASN A 1 111 ? -5.696 -2.662 -15.350 1.00 89.81 111 ASN A C 1
ATOM 911 O O . ASN A 1 111 ? -6.555 -3.370 -14.827 1.00 89.81 111 ASN A O 1
ATOM 915 N N . LYS A 1 112 ? -4.616 -3.172 -15.951 1.00 91.31 112 LYS A N 1
ATOM 916 C CA . LYS A 1 112 ? -4.283 -4.600 -15.966 1.00 91.31 112 LYS A CA 1
ATOM 917 C C . LYS A 1 112 ? -3.769 -5.112 -14.615 1.00 91.31 112 LYS A C 1
ATOM 919 O O . LYS A 1 112 ? -4.158 -6.193 -14.175 1.00 91.31 112 LYS A O 1
ATOM 924 N N . LEU A 1 113 ? -2.877 -4.372 -13.956 1.00 93.81 113 LEU A N 1
ATOM 925 C CA . LEU A 1 113 ? -2.166 -4.847 -12.758 1.00 93.81 113 LEU A CA 1
ATOM 926 C C . LEU A 1 113 ? -3.017 -4.837 -11.484 1.00 93.81 113 LEU A C 1
ATOM 928 O O . LEU A 1 113 ? -2.883 -5.723 -10.638 1.00 93.81 113 LEU A O 1
ATOM 932 N N . PHE A 1 114 ? -3.887 -3.845 -11.316 1.00 93.25 114 PHE A N 1
ATOM 933 C CA . PHE A 1 114 ? -4.681 -3.685 -10.101 1.00 93.25 114 PHE A CA 1
ATOM 934 C C . PHE A 1 114 ? -5.620 -4.867 -9.815 1.00 93.25 114 PHE A C 1
ATOM 936 O O . PHE A 1 114 ? -5.611 -5.333 -8.673 1.00 93.25 114 PHE A O 1
ATOM 943 N N . PRO A 1 115 ? -6.358 -5.419 -10.797 1.00 92.19 115 PRO A N 1
ATOM 944 C CA . PRO A 1 115 ? -7.147 -6.635 -10.597 1.00 92.19 115 PRO A CA 1
ATOM 945 C C . PRO A 1 115 ? -6.315 -7.841 -10.142 1.00 92.19 115 PRO A C 1
ATOM 947 O O . PRO A 1 115 ? -6.792 -8.660 -9.362 1.00 92.19 115 PRO A O 1
ATOM 950 N N . ILE A 1 116 ? -5.056 -7.944 -10.578 1.00 94.06 116 ILE A N 1
ATOM 951 C CA . ILE A 1 116 ? -4.151 -9.038 -10.189 1.00 94.06 116 ILE A CA 1
ATOM 952 C C . ILE A 1 116 ? -3.684 -8.858 -8.736 1.00 94.06 116 ILE A C 1
ATOM 954 O O . ILE A 1 116 ? -3.631 -9.816 -7.960 1.00 94.06 116 ILE A O 1
ATOM 958 N N . ILE A 1 117 ? -3.364 -7.620 -8.346 1.00 95.88 117 ILE A N 1
ATOM 959 C CA . ILE A 1 117 ? -2.887 -7.285 -6.996 1.00 95.88 117 ILE A CA 1
ATOM 960 C C . ILE A 1 117 ? -4.030 -7.354 -5.970 1.00 95.88 117 ILE A C 1
ATOM 962 O O . ILE A 1 117 ? -3.828 -7.852 -4.859 1.00 95.88 117 ILE A O 1
ATOM 966 N N . PHE A 1 118 ? -5.224 -6.878 -6.338 1.00 95.31 118 PHE A N 1
ATOM 967 C CA . PHE A 1 118 ? -6.411 -6.761 -5.483 1.00 95.31 118 PHE A CA 1
ATOM 968 C C . PHE A 1 118 ? -7.589 -7.595 -6.026 1.00 95.31 118 PHE A C 1
ATOM 970 O O . PHE A 1 118 ? -8.645 -7.041 -6.345 1.00 95.31 118 PHE A O 1
ATOM 977 N N . PRO A 1 119 ? -7.446 -8.929 -6.113 1.00 94.12 119 PRO A N 1
ATOM 978 C CA . PRO A 1 119 ? -8.390 -9.798 -6.824 1.00 94.12 119 PRO A CA 1
ATOM 979 C C . PRO A 1 119 ? -9.788 -9.851 -6.203 1.00 94.12 119 PRO A C 1
ATOM 981 O O . PRO A 1 119 ? -10.745 -10.255 -6.856 1.00 94.12 119 PRO A O 1
ATOM 984 N N . HIS A 1 120 ? -9.929 -9.451 -4.939 1.00 94.81 120 HIS A N 1
ATOM 985 C CA . HIS A 1 120 ? -11.203 -9.474 -4.220 1.00 94.81 120 HIS A CA 1
ATOM 986 C C . HIS A 1 120 ? -11.813 -8.080 -4.048 1.00 94.81 120 HIS A C 1
ATOM 988 O O . HIS A 1 120 ? -12.737 -7.898 -3.250 1.00 94.81 120 HIS A O 1
ATOM 994 N N . PHE A 1 121 ? -11.299 -7.072 -4.756 1.00 91.75 121 PHE A N 1
ATOM 995 C CA . PHE A 1 121 ? -11.940 -5.769 -4.776 1.00 91.75 121 PHE A CA 1
ATOM 996 C C . PHE A 1 121 ? -13.113 -5.769 -5.767 1.00 91.75 121 PHE A C 1
ATOM 998 O O . PHE A 1 121 ? -12.954 -5.578 -6.970 1.00 91.75 121 PHE A O 1
ATOM 1005 N N . ILE A 1 122 ? -14.312 -5.997 -5.229 1.00 83.75 122 ILE A N 1
ATOM 1006 C CA . ILE A 1 122 ? -15.570 -5.992 -5.983 1.00 83.75 122 ILE A CA 1
ATOM 1007 C C . ILE A 1 122 ? -15.880 -4.578 -6.489 1.00 83.75 122 ILE A C 1
ATOM 1009 O O . ILE A 1 122 ? -15.819 -3.619 -5.721 1.00 83.75 122 ILE A O 1
ATOM 1013 N N . GLY A 1 123 ? -16.284 -4.477 -7.758 1.00 78.81 123 GLY A N 1
ATOM 1014 C CA . GLY A 1 123 ? -16.740 -3.224 -8.364 1.00 78.81 123 GLY A CA 1
ATOM 1015 C C . GLY A 1 123 ? -15.621 -2.326 -8.886 1.00 78.81 123 GLY A C 1
ATOM 1016 O O . GLY A 1 123 ? -15.866 -1.138 -9.065 1.00 78.81 123 GLY A O 1
ATOM 1017 N N . MET A 1 124 ? -14.424 -2.876 -9.126 1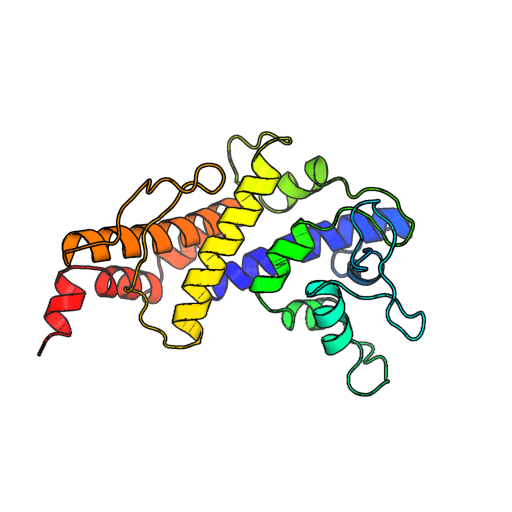.00 79.56 124 MET A N 1
ATOM 1018 C CA . MET A 1 124 ? -13.273 -2.125 -9.629 1.00 79.56 124 MET A CA 1
ATOM 1019 C C . MET A 1 124 ? -13.559 -1.469 -10.993 1.00 79.56 124 MET A C 1
ATOM 1021 O O . MET A 1 124 ? -13.537 -2.121 -12.029 1.00 79.56 124 MET A O 1
ATOM 1025 N N . ASP A 1 125 ? -13.811 -0.164 -10.964 1.00 78.06 125 ASP A N 1
ATOM 1026 C CA . ASP A 1 125 ? -13.827 0.755 -12.110 1.00 78.06 125 ASP A CA 1
ATOM 1027 C C . ASP A 1 125 ? -12.394 1.283 -12.347 1.00 78.06 125 ASP A C 1
ATOM 1029 O O . ASP A 1 125 ? -11.871 2.003 -11.479 1.00 78.06 125 ASP A O 1
ATOM 1033 N N . PRO A 1 126 ? -11.757 0.939 -13.481 1.00 71.19 126 PRO A N 1
ATOM 1034 C CA . PRO A 1 126 ? -10.375 1.300 -13.796 1.00 71.19 126 PRO A CA 1
ATOM 1035 C C . PRO A 1 126 ? -10.044 2.786 -13.586 1.00 71.19 126 PRO A C 1
ATOM 1037 O O . PRO A 1 126 ? -8.996 3.107 -13.026 1.00 71.19 126 PRO A O 1
ATOM 1040 N N . ASP A 1 127 ? -10.969 3.693 -13.915 1.00 71.56 127 ASP A N 1
ATOM 1041 C CA . ASP A 1 127 ? -10.694 5.136 -13.931 1.00 71.56 127 ASP A CA 1
ATOM 1042 C C . ASP A 1 127 ? -10.763 5.786 -12.540 1.00 71.56 127 ASP A C 1
ATOM 1044 O O . ASP A 1 127 ? -10.206 6.860 -12.305 1.00 71.56 127 ASP A O 1
ATOM 1048 N N . LYS A 1 128 ? -11.448 5.145 -11.586 1.00 76.12 128 LYS A N 1
ATOM 1049 C CA . LYS A 1 128 ? -11.689 5.703 -10.239 1.00 76.12 128 LYS A CA 1
ATOM 1050 C C . LYS A 1 128 ? -10.953 4.954 -9.140 1.00 76.12 128 LYS A C 1
ATOM 1052 O O . LYS A 1 128 ? -10.614 5.534 -8.107 1.00 76.12 128 LYS A O 1
ATOM 1057 N N . HIS A 1 129 ? -10.708 3.661 -9.329 1.00 80.62 129 HIS A N 1
ATOM 1058 C CA . HIS A 1 129 ? -10.285 2.789 -8.234 1.00 80.62 129 HIS A CA 1
ATOM 1059 C C . HIS A 1 129 ? -8.802 2.904 -7.918 1.00 80.62 129 HIS A C 1
ATOM 1061 O O . HIS A 1 129 ? -8.412 2.680 -6.771 1.00 80.62 129 HIS A O 1
ATOM 1067 N N . HIS A 1 130 ? -7.98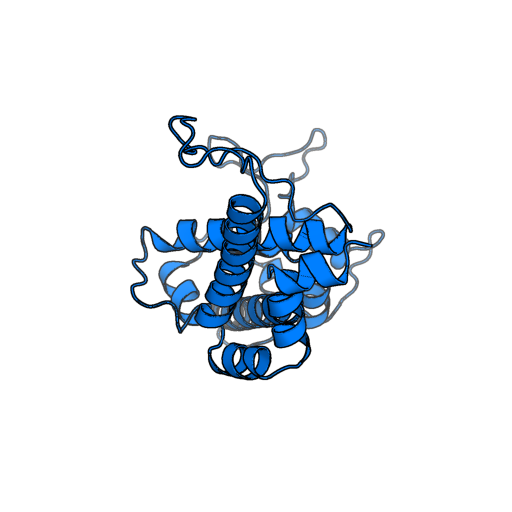9 3.330 -8.887 1.00 84.38 130 HIS A N 1
ATOM 1068 C CA . HIS A 1 130 ? -6.564 3.563 -8.679 1.00 84.38 130 HIS A CA 1
ATOM 1069 C C . HIS A 1 130 ? -6.323 4.522 -7.504 1.00 84.38 130 HIS A C 1
ATOM 1071 O O . HIS A 1 130 ? -5.656 4.169 -6.526 1.00 84.38 130 HIS A O 1
ATOM 1077 N N . GLN A 1 131 ? -6.945 5.703 -7.551 1.00 85.44 131 GLN A N 1
ATOM 1078 C CA . GLN A 1 131 ? -6.795 6.715 -6.509 1.00 85.44 131 GLN A CA 1
ATOM 1079 C C . GLN A 1 131 ? -7.419 6.265 -5.181 1.00 85.44 131 GLN A C 1
ATOM 1081 O O . GLN A 1 131 ? -6.805 6.433 -4.127 1.00 85.44 131 GLN A O 1
ATOM 1086 N N . VAL A 1 132 ? -8.586 5.609 -5.226 1.00 88.00 132 VAL A N 1
ATOM 1087 C CA . VAL A 1 132 ? -9.261 5.067 -4.033 1.00 88.00 132 VAL A CA 1
ATOM 1088 C C . VAL A 1 132 ? -8.357 4.096 -3.274 1.00 88.00 132 VAL A C 1
ATOM 1090 O O . VAL A 1 132 ? -8.234 4.194 -2.054 1.00 88.00 132 VAL A O 1
ATOM 1093 N N . ILE A 1 133 ? -7.686 3.180 -3.970 1.00 90.75 133 ILE A N 1
ATOM 1094 C CA . ILE A 1 133 ? -6.806 2.185 -3.343 1.00 90.75 133 ILE A CA 1
ATOM 1095 C C . ILE A 1 133 ? -5.566 2.852 -2.761 1.00 90.75 133 ILE A C 1
ATOM 1097 O O . ILE A 1 133 ? -5.180 2.548 -1.630 1.00 90.75 133 ILE A O 1
ATOM 1101 N N . ILE A 1 134 ? -4.958 3.781 -3.503 1.00 90.56 134 ILE A N 1
ATOM 1102 C CA . ILE A 1 134 ? -3.807 4.549 -3.025 1.00 90.56 134 ILE A CA 1
ATOM 1103 C C . ILE A 1 134 ? -4.164 5.292 -1.733 1.00 90.56 134 ILE A C 1
ATOM 1105 O O . ILE A 1 134 ? -3.421 5.208 -0.751 1.00 90.56 134 ILE A O 1
ATOM 1109 N N . ASP A 1 135 ? -5.291 5.998 -1.707 1.00 89.19 135 ASP A N 1
ATOM 1110 C CA . ASP A 1 135 ? -5.706 6.770 -0.538 1.00 89.19 135 ASP A CA 1
ATOM 1111 C C . ASP A 1 135 ? -6.090 5.869 0.631 1.00 89.19 135 ASP A C 1
ATOM 1113 O O . ASP A 1 135 ? -5.715 6.140 1.774 1.00 89.19 135 ASP A O 1
ATOM 1117 N N . HIS A 1 136 ? -6.717 4.727 0.358 1.00 91.62 136 HIS A N 1
ATOM 1118 C CA . HIS A 1 136 ? -6.997 3.724 1.378 1.00 91.62 136 HIS A CA 1
ATOM 1119 C C . HIS A 1 136 ? -5.706 3.170 2.004 1.00 91.62 136 HIS A C 1
ATOM 1121 O O . HIS A 1 136 ? -5.602 3.087 3.230 1.00 91.62 136 HIS A O 1
ATOM 1127 N N . ILE A 1 137 ? -4.680 2.871 1.198 1.00 93.38 137 ILE A N 1
ATOM 1128 C CA . ILE A 1 137 ? -3.351 2.458 1.685 1.00 93.38 137 ILE A CA 1
ATOM 1129 C C . ILE A 1 137 ? -2.710 3.565 2.532 1.00 93.38 137 ILE A C 1
ATOM 1131 O O . ILE A 1 137 ? -2.150 3.267 3.589 1.00 93.38 137 ILE A O 1
ATOM 1135 N N . LYS A 1 138 ? -2.807 4.839 2.124 1.00 91.50 138 LYS A N 1
ATOM 1136 C CA . LYS A 1 138 ? -2.283 5.976 2.906 1.00 91.50 138 LYS A CA 1
ATOM 1137 C C . LYS A 1 138 ? -2.968 6.104 4.267 1.00 91.50 138 LYS A C 1
ATOM 1139 O O . LYS A 1 138 ? -2.285 6.327 5.264 1.00 91.50 138 LYS A O 1
ATOM 1144 N N . VAL A 1 139 ? -4.287 5.930 4.337 1.00 90.19 139 VAL A N 1
ATOM 1145 C CA . VAL A 1 139 ? -5.018 5.973 5.614 1.00 90.19 139 VAL A CA 1
ATOM 1146 C C . VAL A 1 139 ? -4.562 4.836 6.532 1.00 90.19 139 VAL A C 1
ATOM 1148 O O . VAL A 1 139 ? -4.181 5.082 7.678 1.00 90.19 139 VAL A O 1
ATOM 1151 N N . VAL A 1 140 ? -4.488 3.606 6.009 1.00 93.50 140 VAL A N 1
ATOM 1152 C CA . VAL A 1 140 ? -3.991 2.443 6.765 1.00 93.50 140 VAL A CA 1
ATOM 1153 C C . VAL A 1 140 ? -2.545 2.655 7.226 1.00 93.50 140 VAL A C 1
ATOM 1155 O O . VAL A 1 140 ? -2.217 2.339 8.370 1.00 93.50 140 VAL A O 1
ATOM 1158 N N . LYS A 1 141 ? -1.687 3.239 6.378 1.00 91.50 141 LYS A N 1
ATOM 1159 C CA . LYS A 1 141 ? -0.302 3.610 6.712 1.00 91.50 141 LYS A CA 1
ATOM 1160 C C . LYS A 1 141 ? -0.263 4.583 7.884 1.00 91.50 141 LYS A C 1
ATOM 1162 O O . LYS A 1 141 ? 0.498 4.357 8.819 1.00 91.50 141 LYS A O 1
ATOM 1167 N N . ASN A 1 142 ? -1.044 5.659 7.834 1.00 89.88 142 ASN A N 1
ATOM 1168 C CA . ASN A 1 142 ? -1.020 6.694 8.865 1.00 89.88 142 ASN A CA 1
ATOM 1169 C C . ASN A 1 142 ? -1.423 6.118 10.224 1.00 89.88 142 ASN A C 1
ATOM 1171 O O . ASN A 1 142 ? -0.721 6.324 11.212 1.00 89.88 142 ASN A O 1
ATOM 1175 N N . TRP A 1 143 ? -2.490 5.318 10.266 1.00 90.62 143 TRP A N 1
ATOM 1176 C CA . TRP A 1 143 ? -2.893 4.644 11.497 1.00 90.62 143 TRP A CA 1
ATOM 1177 C C . TRP A 1 143 ? -1.834 3.640 11.984 1.00 90.62 143 TRP A C 1
ATOM 1179 O O . TRP A 1 143 ? -1.448 3.667 13.153 1.00 90.62 143 TRP A O 1
ATOM 1189 N N . ARG A 1 144 ? -1.283 2.812 11.085 1.00 91.25 144 ARG A N 1
ATOM 1190 C CA . ARG A 1 144 ? -0.185 1.878 11.393 1.00 91.25 144 ARG A CA 1
ATOM 1191 C C . ARG A 1 144 ? 1.036 2.589 11.971 1.00 91.25 144 ARG A C 1
ATOM 1193 O O . ARG A 1 144 ? 1.665 2.062 12.882 1.00 91.25 144 ARG A O 1
ATOM 1200 N N . ASN A 1 145 ? 1.399 3.741 11.417 1.00 90.50 145 ASN A N 1
ATOM 1201 C CA . ASN A 1 145 ? 2.565 4.502 11.847 1.00 90.50 145 ASN A CA 1
ATOM 1202 C C . ASN A 1 145 ? 2.392 5.016 13.272 1.00 90.50 145 ASN A C 1
ATOM 1204 O O . ASN A 1 145 ? 3.322 4.874 14.055 1.00 90.50 145 ASN A O 1
ATOM 1208 N N . ARG A 1 146 ? 1.199 5.497 13.639 1.00 91.44 146 ARG A N 1
ATOM 1209 C CA . ARG A 1 146 ? 0.905 5.881 15.028 1.00 91.44 146 ARG A CA 1
ATOM 1210 C C . ARG A 1 146 ? 1.134 4.715 15.986 1.00 91.44 146 ARG A C 1
ATOM 1212 O O . ARG A 1 146 ? 1.839 4.867 16.975 1.00 91.44 146 ARG A O 1
ATOM 1219 N N . VAL A 1 147 ? 0.620 3.529 15.639 1.00 89.12 147 VAL A N 1
ATOM 1220 C CA . VAL A 1 147 ? 0.838 2.299 16.422 1.00 89.12 147 VAL A CA 1
ATOM 1221 C C . VAL A 1 147 ? 2.332 1.971 16.541 1.00 89.12 147 VAL A C 1
ATOM 1223 O O . VAL A 1 147 ? 2.805 1.665 17.629 1.00 89.12 147 VAL A O 1
ATOM 1226 N N . ALA A 1 148 ? 3.087 2.048 15.442 1.00 87.50 148 ALA A N 1
ATOM 1227 C CA . ALA A 1 148 ? 4.515 1.721 15.422 1.00 87.50 148 ALA A CA 1
ATOM 1228 C C . ALA A 1 148 ? 5.390 2.737 16.179 1.00 87.50 148 ALA A C 1
ATOM 1230 O O . ALA A 1 148 ? 6.412 2.356 16.744 1.00 87.50 148 ALA A O 1
ATOM 1231 N N . HIS A 1 149 ? 4.995 4.010 16.194 1.00 88.75 149 HIS A N 1
ATOM 1232 C CA . HIS A 1 149 ? 5.691 5.087 16.901 1.00 88.75 149 HIS A CA 1
ATOM 1233 C C . HIS A 1 149 ? 5.197 5.291 18.338 1.00 88.75 149 HIS A C 1
ATOM 1235 O O . HIS A 1 149 ? 5.661 6.210 19.005 1.00 88.75 149 HIS A O 1
ATOM 1241 N N . LEU A 1 150 ? 4.285 4.438 18.822 1.00 89.31 150 LEU A N 1
ATOM 1242 C CA . LEU A 1 150 ? 3.652 4.566 20.140 1.00 89.31 150 LEU A CA 1
ATOM 1243 C C . LEU A 1 150 ? 2.972 5.931 20.339 1.00 89.31 150 LEU A C 1
ATOM 1245 O O . LEU A 1 150 ? 2.862 6.444 21.451 1.00 89.31 150 LEU A O 1
ATOM 1249 N N . GLU A 1 151 ? 2.496 6.525 19.247 1.00 90.19 151 GLU A N 1
ATOM 1250 C CA . GLU A 1 151 ? 1.694 7.736 19.303 1.00 90.19 151 GLU A CA 1
ATOM 1251 C C . GLU A 1 151 ? 0.272 7.385 19.759 1.00 90.19 151 GLU A C 1
ATOM 1253 O O . GLU A 1 151 ? -0.239 6.307 19.425 1.00 90.19 151 GLU A O 1
ATOM 1258 N N . PRO A 1 152 ? -0.427 8.299 20.459 1.00 88.69 152 PRO A N 1
ATOM 1259 C CA . PRO A 1 152 ? -1.834 8.109 20.786 1.00 88.69 152 PRO A CA 1
ATOM 1260 C C . PRO A 1 152 ? -2.605 7.755 19.519 1.00 88.69 152 PRO A C 1
ATOM 1262 O O . PRO A 1 152 ? -2.488 8.491 18.548 1.00 88.69 152 PRO A O 1
ATOM 1265 N N . VAL A 1 153 ? -3.388 6.675 19.495 1.00 89.00 153 VAL A N 1
ATOM 1266 C CA . VAL A 1 153 ? -4.169 6.266 18.303 1.00 89.00 153 VAL A CA 1
ATOM 1267 C C . VAL A 1 153 ? -5.556 6.910 18.244 1.00 89.00 153 VAL A C 1
ATOM 1269 O O . VAL A 1 153 ? -6.225 6.840 17.218 1.00 89.00 153 VAL A O 1
ATOM 1272 N N . TRP A 1 154 ? -5.970 7.558 19.334 1.00 85.62 154 TRP A N 1
ATOM 1273 C CA . TRP A 1 154 ? -7.305 8.128 19.534 1.00 85.62 154 TRP A CA 1
ATOM 1274 C C . TRP A 1 154 ? -7.400 9.641 19.290 1.00 85.62 154 TRP A C 1
ATOM 1276 O O . TRP A 1 154 ? -8.498 10.187 19.283 1.00 85.62 154 TRP A O 1
ATOM 1286 N N . LYS A 1 155 ? -6.273 10.339 19.093 1.00 86.50 155 LYS A N 1
ATOM 1287 C CA . LYS A 1 155 ? -6.271 11.777 18.765 1.00 86.50 155 LYS A CA 1
ATOM 1288 C C . LYS A 1 155 ? -6.634 11.965 17.290 1.00 86.50 155 LYS A C 1
ATOM 1290 O O . LYS A 1 155 ? -5.754 11.884 16.432 1.00 86.50 155 LYS A O 1
ATOM 1295 N N . PHE A 1 156 ? -7.912 12.109 16.975 1.00 89.81 156 PHE A N 1
ATOM 1296 C CA . PHE A 1 156 ? -8.375 12.358 15.610 1.00 89.81 156 PHE A CA 1
ATOM 1297 C C . PHE A 1 156 ? -8.609 13.850 15.405 1.00 89.81 156 PHE A C 1
ATOM 1299 O O . PHE A 1 156 ? -9.169 14.494 16.280 1.00 89.81 156 PHE A O 1
ATOM 1306 N N . SER A 1 157 ? -8.206 14.369 14.250 1.00 88.88 157 SER A N 1
ATOM 1307 C CA . SER A 1 157 ? -8.579 15.708 13.798 1.00 88.88 157 SER A CA 1
ATOM 1308 C C . SER A 1 157 ? -9.882 15.665 12.998 1.00 88.88 157 SER A C 1
ATOM 1310 O O . SER A 1 157 ? -10.374 14.586 12.638 1.00 88.88 157 SER A O 1
ATO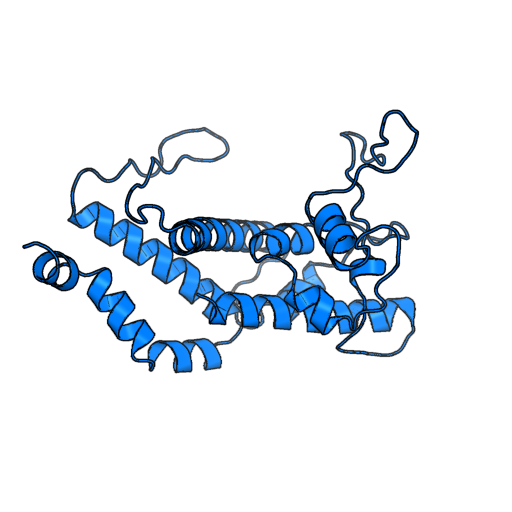M 1312 N N . ASP A 1 158 ? -10.376 16.843 12.622 1.00 91.31 158 ASP A N 1
ATOM 1313 C CA . ASP A 1 158 ? -11.376 16.983 11.569 1.00 91.31 158 ASP A CA 1
ATOM 1314 C C . ASP A 1 158 ? -10.990 16.178 10.325 1.00 91.31 158 ASP A C 1
ATOM 1316 O O . ASP A 1 158 ? -9.840 16.194 9.868 1.00 91.31 158 ASP A O 1
ATOM 1320 N N . VAL A 1 159 ? -11.980 15.507 9.743 1.00 86.94 159 VAL A N 1
ATOM 1321 C CA . VAL A 1 159 ? -11.883 14.996 8.377 1.00 86.94 159 VAL A CA 1
ATOM 1322 C C . VAL A 1 159 ? -12.434 16.067 7.467 1.00 86.94 159 VAL A C 1
ATOM 1324 O O . VAL A 1 159 ? -13.613 16.408 7.552 1.00 86.94 159 VAL A O 1
ATOM 1327 N N . LYS A 1 160 ? -11.561 16.588 6.611 1.00 88.12 160 LYS A N 1
ATOM 1328 C CA . LYS A 1 160 ? -11.871 17.650 5.664 1.00 88.12 160 LYS A CA 1
ATOM 1329 C C . LYS A 1 160 ? -11.954 17.089 4.255 1.00 88.12 160 LYS A C 1
ATOM 1331 O O . LYS A 1 160 ? -11.236 16.150 3.911 1.00 88.12 160 LYS A O 1
ATOM 1336 N N . ASP A 1 161 ? -12.826 17.675 3.455 1.00 85.31 161 ASP A N 1
ATOM 1337 C CA . ASP A 1 161 ? -12.844 17.459 2.021 1.00 85.31 161 ASP A CA 1
ATOM 1338 C C . ASP A 1 161 ? -11.545 17.994 1.406 1.00 85.31 161 ASP A C 1
ATOM 1340 O O . ASP A 1 161 ? -11.110 19.105 1.714 1.00 85.31 161 ASP A O 1
ATOM 1344 N N . MET A 1 162 ? -10.902 17.196 0.555 1.00 74.44 162 MET A N 1
ATOM 1345 C CA . MET A 1 162 ? -9.576 17.531 0.024 1.00 74.44 162 MET A CA 1
ATOM 1346 C C . MET A 1 162 ? -9.602 18.683 -0.990 1.00 74.44 162 MET A C 1
ATOM 1348 O O . MET A 1 162 ? -8.559 19.283 -1.232 1.00 74.44 162 MET A O 1
ATOM 1352 N N . ILE A 1 163 ? -10.764 18.987 -1.578 1.00 79.19 163 ILE A N 1
ATOM 1353 C CA . ILE A 1 163 ? -10.914 19.998 -2.634 1.00 79.19 163 ILE A CA 1
ATOM 1354 C C . ILE A 1 163 ? -11.417 21.314 -2.037 1.00 79.19 163 ILE A C 1
ATOM 1356 O O . ILE A 1 163 ? -10.856 22.377 -2.279 1.00 79.19 163 ILE A O 1
ATOM 1360 N N . THR A 1 164 ? -12.478 21.237 -1.240 1.00 86.38 164 THR A N 1
ATOM 1361 C CA . THR A 1 164 ? -13.182 22.388 -0.663 1.00 86.38 164 THR A CA 1
ATOM 1362 C C . THR A 1 164 ? -12.647 22.789 0.709 1.00 86.38 164 THR A C 1
ATOM 1364 O O . THR A 1 164 ? -12.914 23.896 1.164 1.00 86.38 164 THR A O 1
ATOM 1367 N N . GLY A 1 165 ? -11.912 21.908 1.398 1.00 86.50 165 GLY A N 1
ATOM 1368 C CA . GLY A 1 165 ? -11.422 22.140 2.761 1.00 86.50 165 GLY A CA 1
ATOM 1369 C C . GLY A 1 165 ? -12.507 22.079 3.842 1.00 86.50 165 GLY A C 1
ATOM 1370 O O . GLY A 1 165 ? -12.200 22.232 5.027 1.00 86.50 165 GLY A O 1
ATOM 1371 N N . ASN A 1 166 ? -13.760 21.829 3.455 1.00 91.38 166 ASN A N 1
ATOM 1372 C CA . ASN A 1 166 ? -14.899 21.777 4.361 1.00 91.38 166 ASN A CA 1
ATOM 1373 C C . ASN A 1 166 ? -14.789 20.593 5.322 1.00 91.38 166 ASN A C 1
ATOM 1375 O O . ASN A 1 166 ? -14.414 19.490 4.923 1.00 91.38 166 ASN A O 1
ATOM 1379 N N . VAL A 1 167 ? -15.153 20.804 6.587 1.00 91.56 167 VAL A N 1
ATOM 1380 C CA . VAL A 1 167 ? -15.195 19.733 7.589 1.00 91.56 167 VAL A CA 1
ATOM 1381 C C . VAL A 1 167 ? -16.359 18.797 7.265 1.00 91.56 167 VAL A C 1
ATOM 1383 O O . VAL A 1 167 ? -17.522 19.168 7.385 1.00 91.56 167 VAL A O 1
ATOM 1386 N N . LEU A 1 168 ? -16.036 17.572 6.854 1.00 90.19 168 LEU A N 1
ATOM 1387 C CA . LEU A 1 168 ? -17.002 16.509 6.573 1.00 90.19 168 LEU A CA 1
ATOM 1388 C C . LEU A 1 168 ? -17.396 15.766 7.847 1.00 90.19 168 LEU A C 1
ATOM 1390 O O . LEU A 1 168 ? -18.548 15.377 8.021 1.00 90.19 168 LEU A O 1
ATOM 1394 N N . VAL A 1 169 ? -16.422 15.533 8.729 1.00 89.56 169 VAL A N 1
ATOM 1395 C CA . VAL A 1 169 ? -16.661 14.905 10.028 1.00 89.56 169 VAL A CA 1
ATOM 1396 C C . VAL A 1 169 ? -15.781 15.602 11.064 1.00 89.56 169 VAL A C 1
ATOM 1398 O O . VAL A 1 169 ? -14.554 15.492 10.943 1.00 89.56 169 VAL A O 1
ATOM 1401 N N . PRO A 1 170 ? -16.363 16.274 12.071 1.00 92.31 170 PRO A N 1
ATOM 1402 C CA . PRO A 1 170 ? -15.598 17.008 13.073 1.00 92.31 170 PRO A CA 1
ATOM 1403 C C . PRO A 1 170 ? -14.756 16.074 13.943 1.00 92.31 170 PRO A C 1
ATOM 1405 O O . PRO A 1 170 ? -15.002 14.858 14.006 1.00 92.31 170 PRO A O 1
ATOM 1408 N N . GLU A 1 171 ? -13.744 16.633 14.596 1.00 93.31 171 GLU A N 1
ATOM 1409 C CA . GLU A 1 171 ? -12.994 15.931 15.631 1.00 93.31 171 GLU A CA 1
ATOM 1410 C C . GLU A 1 171 ? -13.930 15.353 16.711 1.00 93.31 171 GLU A C 1
ATOM 1412 O O . GLU A 1 171 ? -14.952 15.955 17.046 1.00 93.31 171 GLU A O 1
ATOM 1417 N N . PRO A 1 172 ? -13.644 14.141 17.218 1.00 93.62 172 PRO A N 1
ATOM 1418 C CA . PRO A 1 172 ? -14.499 13.506 18.205 1.00 93.62 172 PRO A CA 1
ATOM 1419 C C . PRO A 1 172 ? -14.410 14.240 19.547 1.00 93.62 172 PRO A C 1
ATOM 1421 O O . PRO A 1 172 ? -13.319 14.458 20.071 1.00 93.62 172 PRO A O 1
ATOM 1424 N N . THR A 1 173 ? -15.564 14.552 20.131 1.00 92.81 173 THR A N 1
ATOM 1425 C CA . THR A 1 173 ? -15.673 15.333 21.379 1.00 92.81 173 THR A CA 1
ATOM 1426 C C . THR A 1 173 ? -15.933 14.474 22.615 1.00 92.81 173 THR A C 1
ATOM 1428 O O . THR A 1 173 ? -15.807 14.936 23.746 1.00 92.81 173 THR A O 1
ATOM 1431 N N . ASN A 1 174 ? -16.288 13.204 22.415 1.00 91.25 174 ASN A N 1
ATOM 1432 C CA . ASN A 1 174 ? -16.600 12.260 23.482 1.00 91.25 174 ASN A CA 1
ATOM 1433 C C . ASN A 1 174 ? -16.029 10.863 23.189 1.00 91.25 174 ASN A C 1
ATOM 1435 O O . ASN A 1 174 ? -15.636 10.533 22.066 1.00 91.25 174 ASN A O 1
ATOM 1439 N N . GLN A 1 175 ? -15.996 10.015 24.219 1.00 90.56 175 GLN A N 1
ATOM 1440 C CA . GLN A 1 175 ? -15.428 8.666 24.144 1.00 90.56 175 GLN A CA 1
ATOM 1441 C C . GLN A 1 175 ? -16.118 7.781 23.094 1.00 90.56 175 GLN A C 1
ATOM 1443 O O . GLN A 1 175 ? -15.448 7.018 22.397 1.00 90.56 175 GLN A O 1
ATOM 1448 N N . LEU A 1 176 ? -17.441 7.892 22.945 1.00 91.31 176 LEU A N 1
ATOM 1449 C CA . LEU A 1 176 ? -18.203 7.098 21.980 1.00 91.31 176 LEU A CA 1
ATOM 1450 C C . LEU A 1 176 ? -17.776 7.418 20.539 1.00 91.31 176 LEU A C 1
ATOM 1452 O O . LEU A 1 176 ? -17.565 6.513 19.726 1.00 91.31 176 LEU A O 1
ATOM 1456 N N . GLU A 1 177 ? -17.598 8.699 20.223 1.00 93.06 177 GLU A N 1
ATOM 1457 C CA . GLU A 1 177 ? -17.119 9.152 18.917 1.00 93.06 177 GLU A CA 1
ATOM 1458 C C . GLU A 1 177 ? -15.680 8.710 18.646 1.00 93.06 177 GLU A C 1
ATOM 1460 O O . GLU A 1 177 ? -15.385 8.222 17.550 1.00 93.06 177 GLU A O 1
ATOM 1465 N N . VAL A 1 178 ? -14.795 8.799 19.644 1.00 92.88 178 VAL A N 1
ATOM 1466 C CA . VAL A 1 178 ? -13.417 8.293 19.553 1.00 92.88 178 VAL A CA 1
ATOM 1467 C C . VAL A 1 178 ? -13.408 6.798 19.224 1.00 92.88 178 VAL A C 1
ATOM 1469 O O . VAL A 1 178 ? -12.734 6.372 18.283 1.00 92.88 178 VAL A O 1
ATOM 1472 N N . LEU A 1 179 ? -14.191 5.995 19.949 1.00 93.06 179 LEU A N 1
ATOM 1473 C CA . LEU A 1 179 ? -14.302 4.557 19.704 1.00 93.06 179 LEU A CA 1
ATOM 1474 C C . LEU A 1 179 ? -14.856 4.257 18.309 1.00 93.06 179 LEU A C 1
ATOM 1476 O O . LEU A 1 179 ? -14.351 3.372 17.614 1.00 93.06 179 LEU A O 1
ATOM 1480 N N . LYS A 1 180 ? -15.860 5.014 17.856 1.00 93.06 180 LYS A N 1
ATOM 1481 C CA . LYS A 1 180 ? -16.403 4.898 16.496 1.00 93.06 180 LYS A CA 1
ATOM 1482 C C . LYS A 1 180 ? -15.323 5.162 15.440 1.00 93.06 180 LYS A C 1
ATOM 1484 O O . LYS A 1 180 ? -15.227 4.410 14.468 1.00 93.06 180 LYS A O 1
ATOM 1489 N N . ARG A 1 181 ? -14.483 6.185 15.635 1.00 92.38 181 ARG A N 1
ATOM 1490 C CA . ARG A 1 181 ? -13.355 6.511 14.743 1.00 92.38 181 ARG A CA 1
ATOM 1491 C C . ARG A 1 181 ? -12.282 5.418 14.749 1.00 92.38 181 ARG A C 1
ATOM 1493 O O . ARG A 1 181 ? -11.870 4.987 13.674 1.00 92.38 181 ARG A O 1
ATOM 1500 N N . LEU A 1 182 ? -11.899 4.908 15.922 1.00 93.00 182 LEU A N 1
ATOM 1501 C CA . LEU A 1 182 ? -10.946 3.797 16.057 1.00 93.00 182 LEU A CA 1
ATOM 1502 C C . LEU A 1 182 ? -11.428 2.540 15.330 1.00 93.00 182 LEU A C 1
ATOM 1504 O O . LEU A 1 182 ? -10.697 1.966 14.521 1.00 93.00 182 LEU A O 1
ATOM 1508 N N . LYS A 1 183 ? -12.686 2.143 15.551 1.00 93.69 183 LYS A N 1
ATOM 1509 C CA . LYS A 1 183 ? -13.299 1.001 14.857 1.00 93.69 183 LYS A CA 1
ATOM 1510 C C . LYS A 1 183 ? -13.307 1.200 13.341 1.00 93.69 183 LYS A C 1
ATOM 1512 O O . LYS A 1 183 ? -13.099 0.239 12.600 1.00 93.69 183 LYS A O 1
ATOM 1517 N N . ALA A 1 184 ? -13.499 2.431 12.865 1.00 93.12 184 ALA A N 1
ATOM 1518 C CA . ALA A 1 184 ? -13.434 2.739 11.441 1.00 93.12 184 ALA A CA 1
ATOM 1519 C C . ALA A 1 184 ? -12.018 2.560 10.857 1.00 93.12 184 ALA A C 1
ATOM 1521 O O . ALA A 1 184 ? -11.909 2.032 9.750 1.00 93.12 184 ALA A O 1
ATOM 1522 N N . GLU A 1 185 ? -10.951 2.925 11.580 1.00 92.94 185 GLU A N 1
ATOM 1523 C CA . GLU A 1 185 ? -9.566 2.658 11.144 1.00 92.94 185 GLU A CA 1
ATOM 1524 C C . GLU A 1 185 ? -9.274 1.161 11.051 1.00 92.94 185 GLU A C 1
ATOM 1526 O O . GLU A 1 185 ? -8.753 0.681 10.040 1.00 92.94 185 GLU A O 1
ATOM 1531 N N . VAL A 1 186 ? -9.688 0.395 12.064 1.00 93.88 186 VAL A N 1
ATOM 1532 C CA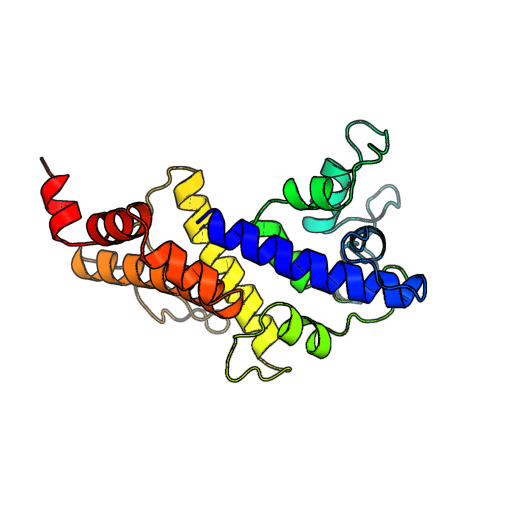 . VAL A 1 186 ? -9.546 -1.067 12.053 1.00 93.88 186 VAL A CA 1
ATOM 1533 C C . VAL A 1 186 ? -10.314 -1.666 10.877 1.00 93.88 186 VAL A C 1
ATOM 1535 O O . VAL A 1 186 ? -9.771 -2.490 10.143 1.00 93.88 186 VAL A O 1
ATOM 1538 N N . ARG A 1 187 ? -11.551 -1.214 10.632 1.00 94.56 187 ARG A N 1
ATOM 1539 C CA . ARG A 1 187 ? -12.346 -1.660 9.480 1.00 94.56 187 ARG A CA 1
ATOM 1540 C C . ARG A 1 187 ? -11.651 -1.342 8.159 1.00 94.56 187 ARG A C 1
ATOM 1542 O O . ARG A 1 187 ? -11.613 -2.202 7.288 1.00 94.56 187 ARG A O 1
ATOM 1549 N N . ARG A 1 188 ? -11.071 -0.147 8.004 1.00 93.94 188 ARG A N 1
ATOM 1550 C CA . ARG A 1 188 ? -10.292 0.209 6.807 1.00 93.94 188 ARG A CA 1
ATOM 1551 C C . ARG A 1 188 ? -9.111 -0.739 6.612 1.00 93.94 188 ARG A C 1
ATOM 1553 O O . ARG A 1 188 ? -8.946 -1.277 5.520 1.00 93.94 188 ARG A O 1
ATOM 1560 N N . ALA A 1 189 ? -8.342 -1.015 7.660 1.00 94.50 189 ALA A N 1
ATOM 1561 C CA . ALA A 1 189 ? -7.224 -1.952 7.583 1.00 94.50 189 ALA A CA 1
ATOM 1562 C C . ALA A 1 189 ? -7.677 -3.368 7.170 1.00 94.50 189 ALA A C 1
ATOM 1564 O O . ALA A 1 189 ? -7.071 -3.984 6.294 1.00 94.50 189 ALA A O 1
ATOM 1565 N N . LEU A 1 190 ? -8.781 -3.863 7.736 1.00 95.31 190 LEU A N 1
ATOM 1566 C CA . LEU A 1 190 ? -9.346 -5.167 7.375 1.00 95.31 190 LEU A CA 1
ATOM 1567 C C . LEU A 1 190 ? -9.920 -5.210 5.956 1.00 95.31 190 LEU A C 1
ATOM 1569 O O . LEU A 1 190 ? -9.782 -6.235 5.299 1.00 95.31 190 LEU A O 1
ATOM 1573 N N . ASN A 1 191 ? -10.519 -4.120 5.473 1.00 94.81 191 ASN A N 1
ATOM 1574 C CA . ASN A 1 191 ? -10.987 -4.025 4.089 1.00 94.81 191 ASN A CA 1
ATOM 1575 C C . ASN A 1 191 ? -9.815 -4.107 3.102 1.00 94.81 191 ASN A C 1
ATOM 1577 O O . ASN A 1 191 ? -9.908 -4.786 2.087 1.00 94.81 191 ASN A O 1
ATOM 1581 N N . LEU A 1 192 ? -8.674 -3.485 3.419 1.00 95.19 192 LEU A N 1
ATOM 1582 C CA . LEU A 1 192 ? -7.487 -3.632 2.576 1.00 95.19 192 LEU A CA 1
ATOM 1583 C C . LEU A 1 192 ? -7.025 -5.096 2.534 1.00 95.19 192 LEU A C 1
ATOM 1585 O O . LEU A 1 192 ? -6.719 -5.615 1.464 1.00 95.19 192 LEU A O 1
ATOM 1589 N N . LEU A 1 193 ? -7.021 -5.786 3.681 1.00 95.88 193 LEU A N 1
ATOM 1590 C CA . LEU A 1 193 ? -6.711 -7.216 3.718 1.00 95.88 193 LEU A CA 1
ATOM 1591 C C . LEU A 1 193 ? -7.720 -8.041 2.918 1.00 95.88 193 LEU A C 1
ATOM 1593 O O . LEU A 1 193 ? -7.312 -8.960 2.216 1.00 95.88 193 LEU A O 1
ATOM 1597 N N . SER A 1 194 ? -9.012 -7.704 2.998 1.00 95.75 194 SER A N 1
ATOM 1598 C CA . SER A 1 194 ? -10.061 -8.418 2.270 1.00 95.75 194 SER A CA 1
ATOM 1599 C C . SER A 1 194 ? -9.880 -8.310 0.765 1.00 95.75 194 SER A C 1
ATOM 1601 O O . SER A 1 194 ? -10.115 -9.291 0.077 1.00 95.75 194 SER A O 1
ATOM 1603 N N . TRP A 1 195 ? -9.435 -7.155 0.260 1.00 95.56 195 TRP A N 1
ATOM 1604 C CA . TRP A 1 195 ? -9.143 -6.963 -1.165 1.00 95.56 195 TRP A CA 1
ATOM 1605 C C . TRP A 1 195 ? -7.943 -7.792 -1.638 1.00 95.56 195 TRP A C 1
ATOM 1607 O O . TRP A 1 195 ? -7.922 -8.247 -2.779 1.00 95.56 195 TRP A O 1
ATOM 1617 N N . LEU A 1 196 ? -6.957 -7.996 -0.759 1.00 95.56 196 LEU A N 1
ATOM 1618 C CA . LEU A 1 196 ? -5.714 -8.711 -1.059 1.00 95.56 196 LEU A CA 1
ATOM 1619 C C . LEU A 1 196 ? -5.857 -10.235 -0.952 1.00 95.56 196 LEU A C 1
ATOM 1621 O O . LEU A 1 196 ? -5.361 -10.962 -1.811 1.00 95.56 196 LEU A O 1
ATOM 1625 N N . CYS A 1 197 ? -6.451 -10.727 0.138 1.00 95.88 197 CYS A N 1
ATOM 1626 C CA . CYS A 1 197 ? -6.558 -12.153 0.439 1.00 95.88 197 CYS A CA 1
ATOM 1627 C C . CYS A 1 197 ? -7.651 -12.421 1.484 1.00 95.88 197 CYS A C 1
ATOM 1629 O O . CYS A 1 197 ? -7.483 -12.137 2.677 1.00 95.88 197 CYS A O 1
ATOM 1631 N N . VAL A 1 198 ? -8.756 -13.020 1.043 1.00 95.94 198 VAL A N 1
ATOM 1632 C CA . VAL A 1 198 ? -9.886 -13.370 1.918 1.00 95.94 198 VAL A CA 1
ATOM 1633 C C . VAL A 1 198 ? -9.534 -14.463 2.929 1.00 95.94 198 VAL A C 1
ATOM 1635 O O . VAL A 1 198 ? -9.962 -14.378 4.080 1.00 95.94 198 VAL A O 1
ATOM 1638 N N . ASP A 1 199 ? -8.683 -15.421 2.558 1.00 95.94 199 ASP A N 1
ATOM 1639 C CA . ASP A 1 199 ? -8.275 -16.513 3.450 1.00 95.94 199 ASP A CA 1
ATOM 1640 C C . ASP A 1 199 ? -7.428 -15.990 4.611 1.00 95.94 199 ASP A C 1
ATOM 1642 O O . ASP A 1 199 ? -7.684 -16.295 5.778 1.00 95.94 199 ASP A O 1
ATOM 1646 N N . THR A 1 200 ? -6.464 -15.112 4.314 1.00 95.19 200 THR A N 1
ATOM 1647 C CA . THR A 1 200 ? -5.644 -14.474 5.350 1.00 95.19 200 THR A CA 1
ATOM 1648 C C . THR A 1 200 ? -6.489 -13.593 6.267 1.00 95.19 200 THR A C 1
ATOM 1650 O O . THR A 1 200 ? -6.228 -13.532 7.469 1.00 95.19 200 THR A O 1
ATOM 1653 N N . LEU A 1 201 ? -7.513 -12.916 5.737 1.00 96.19 201 LEU A N 1
ATOM 1654 C CA . LEU A 1 201 ? -8.472 -12.185 6.563 1.00 96.19 201 LEU A CA 1
ATOM 1655 C C . LEU A 1 201 ? -9.237 -13.125 7.500 1.00 96.19 201 LEU A C 1
ATOM 1657 O O . LEU A 1 201 ? -9.359 -12.816 8.687 1.00 96.19 201 LEU A O 1
ATOM 1661 N N . GLY A 1 202 ? -9.752 -14.239 6.974 1.00 96.31 202 GLY A N 1
ATOM 1662 C CA . GLY A 1 202 ? -10.461 -15.255 7.749 1.00 96.31 202 GLY A CA 1
ATOM 1663 C C . GLY A 1 202 ? -9.599 -15.784 8.891 1.00 96.31 202 GLY A C 1
ATOM 1664 O O . GLY A 1 202 ? -10.006 -15.728 10.051 1.00 96.31 202 GLY A O 1
ATOM 1665 N N . HIS A 1 203 ? -8.360 -16.166 8.577 1.00 95.62 203 HIS A N 1
ATOM 1666 C CA . HIS A 1 203 ? -7.388 -16.600 9.573 1.00 95.62 203 HIS A CA 1
ATOM 1667 C C . HIS A 1 203 ? -7.068 -15.503 10.597 1.00 95.62 203 HIS A C 1
ATOM 1669 O O . HIS A 1 203 ? -7.072 -15.759 11.797 1.00 95.62 203 HIS A O 1
ATOM 1675 N N . TYR A 1 204 ? -6.829 -14.257 10.168 1.00 94.75 204 TYR A N 1
ATOM 1676 C CA . TYR A 1 204 ? -6.547 -13.165 11.103 1.00 94.75 204 TYR A CA 1
ATOM 1677 C C . TYR A 1 204 ? -7.701 -12.962 12.092 1.00 94.75 204 TYR A C 1
ATOM 1679 O O . TYR A 1 204 ? -7.460 -12.837 13.295 1.00 94.75 204 TYR A O 1
ATOM 1687 N N . LYS A 1 205 ? -8.949 -13.004 11.610 1.00 95.06 205 LYS A N 1
ATOM 1688 C CA . LYS A 1 205 ? -10.149 -12.878 12.448 1.00 95.06 205 LYS A CA 1
ATOM 1689 C C . LYS A 1 205 ? -10.308 -14.014 13.464 1.00 95.06 205 LYS A C 1
ATOM 1691 O O . LYS A 1 205 ? -10.876 -13.785 14.530 1.00 95.06 205 LYS A O 1
ATOM 1696 N N . SER A 1 206 ? -9.783 -15.208 13.187 1.00 94.88 206 SER A N 1
ATOM 1697 C CA . SER A 1 206 ? -9.794 -16.314 14.152 1.00 94.88 206 SER A CA 1
ATOM 1698 C C . SER A 1 206 ? -8.678 -16.230 15.203 1.00 94.88 206 SER A C 1
ATOM 1700 O O . SER A 1 206 ? -8.657 -17.030 16.135 1.00 94.88 206 SER A O 1
ATOM 1702 N N . THR A 1 207 ? -7.730 -15.292 15.086 1.00 94.69 207 THR A N 1
ATOM 1703 C CA . THR A 1 207 ? -6.613 -15.181 16.041 1.00 94.69 207 THR A CA 1
ATOM 1704 C C . THR A 1 207 ? -6.994 -14.466 17.337 1.00 94.69 207 THR A C 1
ATOM 1706 O O . THR A 1 207 ? -7.794 -13.529 17.347 1.00 94.69 207 THR A O 1
ATOM 1709 N N . LYS A 1 208 ? -6.310 -14.820 18.435 1.00 94.56 208 LYS A N 1
ATOM 1710 C CA . LYS A 1 208 ? -6.400 -14.090 19.712 1.00 94.56 208 LYS A CA 1
ATOM 1711 C C . LYS A 1 208 ? -6.021 -12.615 19.571 1.00 94.56 208 LYS A C 1
ATOM 1713 O O . LYS A 1 208 ? -6.647 -11.773 20.200 1.00 94.56 208 LYS A O 1
ATOM 1718 N N . SER A 1 209 ? -5.047 -12.292 18.719 1.00 91.50 209 SER A N 1
ATOM 1719 C CA . SER A 1 209 ? -4.619 -10.907 18.491 1.00 91.50 209 SER A CA 1
ATOM 1720 C C . SER A 1 209 ? -5.738 -10.031 17.929 1.00 91.50 209 SER A C 1
ATOM 1722 O O . SER A 1 209 ? -5.830 -8.859 18.283 1.00 91.50 209 SER A O 1
ATOM 1724 N N . TYR A 1 210 ? -6.598 -10.577 17.065 1.00 93.31 210 TYR A N 1
ATOM 1725 C CA . TYR A 1 210 ? -7.765 -9.842 16.586 1.00 93.31 210 TYR A CA 1
ATOM 1726 C C . TYR A 1 210 ? -8.810 -9.645 17.689 1.00 93.31 210 TYR A C 1
ATOM 1728 O O . TYR A 1 210 ? -9.309 -8.536 17.855 1.00 93.31 210 TYR A O 1
ATOM 1736 N N . GLN A 1 211 ? -9.088 -10.682 18.484 1.00 93.75 211 GLN A N 1
ATOM 1737 C CA . GLN A 1 211 ? -10.021 -10.583 19.612 1.00 93.75 211 GLN A CA 1
ATOM 1738 C C . GLN A 1 211 ? -9.552 -9.551 20.649 1.00 93.75 211 GLN A C 1
ATOM 1740 O O . GLN A 1 211 ? -10.330 -8.707 21.084 1.00 93.75 211 GLN A O 1
ATOM 1745 N N . GLN A 1 212 ? -8.255 -9.542 20.967 1.00 92.44 212 GLN A N 1
ATOM 1746 C CA . GLN A 1 212 ? -7.639 -8.532 21.830 1.00 92.44 212 GLN A CA 1
ATOM 1747 C C . GLN A 1 212 ? -7.760 -7.125 21.243 1.00 92.44 212 GLN A C 1
ATOM 1749 O O . GLN A 1 212 ? -8.124 -6.202 21.961 1.00 92.44 212 GLN A O 1
ATOM 1754 N N . LEU A 1 213 ? -7.507 -6.948 19.941 1.00 91.31 213 LEU A N 1
ATOM 1755 C CA . LEU A 1 213 ? -7.694 -5.654 19.284 1.00 91.31 213 LEU A CA 1
ATOM 1756 C C . LEU A 1 213 ? -9.143 -5.165 19.408 1.00 91.31 213 LEU A C 1
ATOM 1758 O O . LEU A 1 213 ? -9.349 -3.992 19.700 1.00 91.31 213 LEU A O 1
ATOM 1762 N N . LEU A 1 214 ? -10.133 -6.040 19.195 1.00 92.81 214 LEU A N 1
ATOM 1763 C CA . LEU A 1 214 ? -11.550 -5.690 19.335 1.00 92.81 214 LEU A CA 1
ATOM 1764 C C . LEU A 1 214 ? -11.914 -5.295 20.767 1.00 92.81 214 LEU A C 1
ATOM 1766 O O . LEU A 1 214 ? -12.651 -4.328 20.954 1.00 92.81 214 LEU A O 1
ATOM 1770 N N . HIS A 1 215 ? -11.376 -6.010 21.753 1.00 92.69 215 HIS A N 1
ATOM 1771 C CA . HIS A 1 215 ? -11.556 -5.674 23.158 1.00 92.69 215 HIS A CA 1
ATOM 1772 C C . HIS A 1 215 ? -10.920 -4.313 23.490 1.00 92.69 215 HIS A C 1
ATOM 1774 O O . HIS A 1 215 ? -11.609 -3.442 24.009 1.00 92.69 215 HIS A O 1
ATOM 1780 N N . LEU A 1 216 ? -9.674 -4.052 23.081 1.00 89.69 216 LEU A N 1
ATOM 1781 C CA . LEU A 1 216 ? -8.979 -2.775 23.326 1.00 89.69 216 LEU A CA 1
ATOM 1782 C C . LEU A 1 216 ? -9.673 -1.550 22.703 1.00 89.69 216 LEU A C 1
ATOM 1784 O O . LEU A 1 216 ? -9.483 -0.432 23.169 1.00 89.69 216 LEU A O 1
ATOM 1788 N N . ILE A 1 217 ? -10.464 -1.738 21.643 1.00 90.81 217 ILE A N 1
ATOM 1789 C CA . ILE A 1 217 ? -11.248 -0.668 20.998 1.00 90.81 217 ILE A CA 1
ATOM 1790 C C . ILE A 1 217 ? -12.736 -0.709 21.390 1.00 90.81 217 ILE A C 1
ATOM 1792 O O . ILE A 1 217 ? -13.596 -0.194 20.665 1.00 90.81 217 ILE A O 1
ATOM 1796 N N . SER A 1 218 ? -13.063 -1.363 22.502 1.00 91.62 218 SER A N 1
ATOM 1797 C CA . SER A 1 218 ? -14.412 -1.429 23.067 1.00 91.62 218 SER A CA 1
ATOM 1798 C C . SER A 1 218 ? -14.548 -0.521 24.292 1.00 91.62 218 SER A C 1
ATOM 1800 O O . SER A 1 218 ? -13.566 0.046 24.765 1.00 91.62 218 SER A O 1
ATOM 1802 N N . HIS A 1 219 ? -15.779 -0.353 24.781 1.00 89.75 219 HIS A N 1
ATOM 1803 C CA . HIS A 1 219 ? -15.996 0.329 26.057 1.00 89.75 219 HIS A CA 1
ATOM 1804 C C . HIS A 1 219 ? -15.367 -0.465 27.205 1.00 89.75 219 HIS A C 1
ATOM 1806 O O . HIS A 1 219 ? -14.606 0.123 27.966 1.00 89.75 219 HIS A O 1
ATOM 1812 N N . ASP A 1 220 ? -15.599 -1.779 27.242 1.00 88.31 220 ASP A N 1
ATOM 1813 C CA . ASP A 1 220 ? -15.067 -2.693 28.260 1.00 88.31 220 ASP A CA 1
ATOM 1814 C C . ASP A 1 220 ? -13.536 -2.620 28.343 1.00 88.31 220 ASP A C 1
ATOM 1816 O O . ASP A 1 220 ? -12.957 -2.462 29.409 1.00 88.31 220 ASP A O 1
ATOM 1820 N N . GLY A 1 221 ? -12.855 -2.618 27.194 1.00 86.31 221 GLY A N 1
ATOM 1821 C CA . GLY A 1 221 ? -11.397 -2.493 27.174 1.00 86.31 221 GLY A CA 1
ATOM 1822 C C . GLY A 1 221 ? -10.883 -1.135 27.651 1.00 86.31 221 GLY A C 1
ATOM 1823 O O . GLY A 1 221 ? -9.744 -1.045 28.090 1.00 86.31 221 GLY A O 1
ATOM 1824 N N . ILE A 1 222 ? -11.683 -0.066 27.588 1.00 83.25 222 ILE A N 1
ATOM 1825 C CA . ILE A 1 222 ? -11.300 1.207 28.210 1.00 83.25 222 ILE A CA 1
ATOM 1826 C C . ILE A 1 222 ? -11.517 1.131 29.719 1.00 83.25 222 ILE A C 1
ATOM 1828 O O . ILE A 1 222 ? -10.637 1.560 30.462 1.00 83.25 222 ILE A O 1
ATOM 1832 N N . THR A 1 223 ? -12.650 0.594 30.180 1.00 83.62 223 THR A N 1
ATOM 1833 C CA . THR A 1 223 ? -12.943 0.487 31.617 1.00 83.62 223 THR A CA 1
ATOM 1834 C C . THR A 1 223 ? -11.935 -0.402 32.331 1.00 83.62 223 THR A C 1
ATOM 1836 O O . THR A 1 223 ? -11.444 -0.016 33.382 1.00 83.62 223 THR A O 1
ATOM 1839 N N . ASP A 1 224 ? -11.533 -1.516 31.720 1.00 85.12 224 ASP A N 1
ATOM 1840 C CA . ASP A 1 224 ? -10.592 -2.475 32.311 1.00 85.12 224 ASP A CA 1
ATOM 1841 C C . ASP A 1 224 ? -9.168 -1.904 32.473 1.00 85.12 224 ASP A C 1
ATOM 1843 O O . ASP A 1 224 ? -8.384 -2.398 33.281 1.00 85.12 224 ASP A O 1
ATOM 1847 N N . PHE A 1 225 ? -8.826 -0.854 31.717 1.00 71.31 225 PHE A N 1
ATOM 1848 C CA . PHE A 1 225 ? -7.542 -0.143 31.802 1.00 71.31 225 PHE A CA 1
ATOM 1849 C C . PHE A 1 225 ? -7.627 1.201 32.542 1.00 71.31 225 PHE A C 1
ATOM 1851 O O . PHE A 1 225 ? -6.595 1.837 32.773 1.00 71.31 225 PHE A O 1
ATOM 1858 N N . SER A 1 226 ? -8.833 1.647 32.895 1.00 62.03 226 SER A N 1
ATOM 1859 C CA . SER A 1 226 ? -9.065 2.883 33.642 1.00 62.03 226 SER A CA 1
ATOM 1860 C C . SER A 1 226 ? -9.094 2.546 35.132 1.00 62.03 226 SER A C 1
ATOM 1862 O O . SER A 1 226 ? -10.139 2.174 35.658 1.00 62.03 226 SER A O 1
ATOM 1864 N N . TYR A 1 227 ? -7.927 2.614 35.778 1.00 48.75 227 TYR A N 1
ATOM 1865 C CA . TYR A 1 227 ? -7.791 2.517 37.237 1.00 48.75 227 TYR A CA 1
ATOM 1866 C C . TYR A 1 227 ? -8.427 3.714 37.947 1.00 48.75 227 TYR A C 1
ATOM 1868 O O . TYR A 1 227 ? -8.262 4.848 37.437 1.00 48.75 227 TYR A O 1
#

Organism: NCBI:txid595670

Sequence (227 aa):
MSTIEICLRNKIHIALSEEVSFKFTGLINSNFSWYEHFSFVDLDKDENPKIDRNGNDIFTETGKAFRKITHKGKRNLNLLPQIIISKLEFGKWSYVLSAKKYDNGALIDWNKLFPIIFPHFIGMDPDKHHQVIIDHIKVVKNWRNRVAHLEPVWKFSDVKDMITGNVLVPEPTNQLEVLKRLKAEVRRALNLLSWLCVDTLGHYKSTKSYQQLLHLISHDGITDFSY

Foldseek 3Di:
DVLLLVLLLLLLQQLLQQVQCCVPPVDGDSQHQSVLFFPQFDADPVRHFDADPVRHTDGHPLNVLLCVLQAPPNDGPPDGSVVSSVSRDLLSSLVVLVGAATPVRHGDDSLVRVCSQQVQPPPDDSVPVSVVLSVLSVLLSVLVVCVVVVHDSQFDAFDADPPPRHRPDHTDPDLVVSLVVLVVSVVSSLVSVSRRDVVSSVVVCPDPVVVVSVLCSDPNVVVVVPD